Protein AF-A0A923R0K7-F1 (afdb_monomer)

Radius of gyration: 17.41 Å; Cα contacts (8 Å, |Δi|>4): 287; chains: 1; bounding box: 61×36×38 Å

pLDDT: mean 76.81, std 16.46, range [28.91, 96.0]

Mean predicted aligned error: 9.02 Å

Foldseek 3Di:
DDLVPLVVVLVVVLVVVLVVLVVQLVVCVVVVHHSQAAEQEAAECGLLNLLLVQFDPPPSPSHQEYERELYAQAQDDPCVCVVSSNRRVRRSLVGRGDRQHEYEYEYECQAPPRHCVSVVSSCVSCVVPPNHHYHYHYHPDAYRHRCPVPVVDPRVVVVVVVVVVSSPPPPPVDVDDDDDDD

Sequence (182 aa):
MSKISCRNATEIHLARLSVVIQTVRVRLQALGINPSQVTLIGHSYGGHLVNLLATEDMNSAQVDSMVSISGVWKPWSNGYSEYLNVDPDLAPVDRQPKISKHLTVIHSVDDETVPIEQMRDFIEWVKPLPRTSYSVLELKHGGHAPGFEDPSDSVLSQIVSAILKQSRPTALRGRHGWYEIF

Solvent-accessible surface area (backbone atoms only — not comparable to full-atom values): 10363 Å² total; per-residue (Å²): 135,71,76,72,64,35,55,54,51,56,55,49,49,53,54,50,50,52,52,49,53,52,52,50,29,56,50,30,47,77,70,74,39,72,42,70,74,32,72,49,75,16,54,33,72,45,3,24,55,43,44,38,57,44,23,36,86,47,93,73,59,77,49,48,34,39,35,24,35,37,41,50,38,57,67,53,92,83,59,59,32,72,74,64,50,55,38,69,94,66,20,34,72,82,44,79,74,38,36,81,48,43,35,38,40,36,38,17,67,54,13,83,80,53,57,45,62,47,54,51,54,43,48,65,64,48,66,81,47,83,82,53,43,72,48,79,46,81,32,81,64,45,32,59,56,59,33,71,87,43,74,86,36,70,57,34,55,50,52,51,51,56,53,53,65,66,70,50,68,80,67,83,83,57,100,70,78,90,81,90,80,135

Secondary structure (DSSP, 8-state):
--THHHHHHHHHHHHHHHHHHHHHHHHHHHTT--TT--EEEEETHHHHHHHHHHHS--TT---SEEEEES---S--TTTHHHHHT--GGG-GGGS-----SEEEEEEETT-SSS-HHHHHHHHHHHTTSTT--EEEEEESS-TTSTTTS-TTSHHHHHHHHHHHHHHS------SS------

Nearest PDB structures (foldseek):
  6a6o-assembly1_A  TM=7.587E-01  e=3.874E-08  Caldicellulosiruptor acetigenus 6A
  7y4g-assembly1_A  TM=7.514E-01  e=8.249E-07  Bacteroides thetaiotaomicron
  7dwc-assembly4_D  TM=7.657E-01  e=1.277E-06  Bacteroides thetaiotaomicron VPI-5482
  3bxp-assembly1_B  TM=7.243E-01  e=4.180E-06  Lactiplantibacillus plantarum WCFS1
  8b4u-assembly1_A  TM=7.008E-01  e=6.079E-06  Candidatus Bathyarchaeota archaeon

Structure (mmCIF, N/CA/C/O backbone):
data_AF-A0A923R0K7-F1
#
_entry.id   AF-A0A923R0K7-F1
#
loop_
_atom_site.group_PDB
_atom_site.id
_atom_site.type_symbol
_atom_site.label_atom_id
_atom_site.label_alt_id
_atom_site.label_comp_id
_atom_site.label_asym_id
_atom_site.label_entity_id
_atom_site.label_seq_id
_atom_site.pdbx_PDB_ins_code
_atom_site.Cartn_x
_atom_site.Cartn_y
_atom_site.Cartn_z
_atom_site.occupancy
_atom_site.B_iso_or_equiv
_atom_site.auth_seq_id
_atom_site.auth_comp_id
_atom_site.auth_asym_id
_atom_site.auth_atom_id
_atom_site.pdbx_PDB_model_num
ATOM 1 N N . MET A 1 1 ? 31.162 4.621 -2.007 1.00 44.38 1 MET A N 1
ATOM 2 C CA . MET A 1 1 ? 30.001 5.249 -1.338 1.00 44.38 1 MET A CA 1
ATOM 3 C C . MET A 1 1 ? 29.536 4.311 -0.233 1.00 44.38 1 MET A C 1
ATOM 5 O O . MET A 1 1 ? 29.399 3.124 -0.502 1.00 44.38 1 MET A O 1
ATOM 9 N N . SER A 1 2 ? 29.450 4.768 1.021 1.00 43.94 2 SER A N 1
ATOM 10 C CA . SER A 1 2 ? 29.216 3.882 2.171 1.00 43.94 2 SER A CA 1
ATOM 11 C C . SER A 1 2 ? 27.732 3.511 2.294 1.00 43.94 2 SER A C 1
ATOM 13 O O . SER A 1 2 ? 26.866 4.379 2.378 1.00 43.94 2 SER A O 1
ATOM 15 N N . LYS A 1 3 ? 27.440 2.204 2.362 1.00 45.88 3 LYS A N 1
ATOM 16 C CA . LYS A 1 3 ? 26.091 1.633 2.571 1.00 45.88 3 LYS A CA 1
ATOM 17 C C . LYS A 1 3 ? 25.361 2.176 3.815 1.00 45.88 3 LYS A C 1
ATOM 19 O O . LYS A 1 3 ? 24.147 2.088 3.907 1.00 45.88 3 LYS A O 1
ATOM 24 N N . ILE A 1 4 ? 26.091 2.803 4.739 1.00 48.94 4 ILE A N 1
ATOM 25 C CA . ILE A 1 4 ? 25.574 3.408 5.976 1.00 48.94 4 ILE A CA 1
ATOM 26 C C . ILE A 1 4 ? 24.615 4.590 5.694 1.00 48.94 4 ILE A C 1
ATOM 28 O O . ILE A 1 4 ? 23.779 4.910 6.531 1.00 48.94 4 ILE A O 1
ATOM 32 N N . SER A 1 5 ? 24.687 5.232 4.520 1.00 55.66 5 SER A N 1
ATOM 33 C CA . SER A 1 5 ? 23.873 6.421 4.218 1.00 55.66 5 SER A CA 1
ATOM 34 C C . SER A 1 5 ? 22.402 6.132 3.879 1.00 55.66 5 SER A C 1
ATOM 36 O O . SER A 1 5 ? 21.562 6.991 4.138 1.00 55.66 5 SER A O 1
ATOM 38 N N . CYS A 1 6 ? 22.076 4.976 3.284 1.00 52.97 6 CYS A N 1
ATOM 39 C CA . CYS A 1 6 ? 20.723 4.706 2.762 1.00 52.97 6 CYS A CA 1
ATOM 40 C C . CYS A 1 6 ? 19.795 4.109 3.826 1.00 52.97 6 CYS A C 1
ATOM 42 O O . CYS A 1 6 ? 18.659 4.562 3.965 1.00 52.97 6 CYS A O 1
ATOM 44 N N . ARG A 1 7 ? 20.309 3.189 4.653 1.00 58.66 7 ARG A N 1
ATOM 45 C CA . ARG A 1 7 ? 19.561 2.583 5.762 1.00 58.66 7 ARG A CA 1
ATOM 46 C C . ARG A 1 7 ? 18.946 3.619 6.698 1.00 58.66 7 ARG A C 1
ATOM 48 O O . ARG A 1 7 ? 17.765 3.555 7.029 1.00 58.66 7 ARG A O 1
ATOM 55 N N . ASN A 1 8 ? 19.740 4.633 7.035 1.00 66.81 8 ASN A N 1
ATOM 56 C CA . ASN A 1 8 ? 19.313 5.717 7.909 1.00 66.81 8 ASN A CA 1
ATOM 57 C C . ASN A 1 8 ? 18.143 6.513 7.311 1.00 66.81 8 ASN A C 1
ATOM 59 O O . ASN A 1 8 ? 17.270 6.948 8.052 1.00 66.81 8 ASN A O 1
ATOM 63 N N . ALA A 1 9 ? 18.090 6.711 5.990 1.00 69.81 9 ALA A N 1
ATOM 64 C CA . ALA A 1 9 ? 17.075 7.557 5.364 1.00 69.81 9 ALA A CA 1
ATOM 65 C C . ALA A 1 9 ? 15.671 6.939 5.444 1.00 69.81 9 ALA A C 1
ATOM 67 O O . ALA A 1 9 ? 14.725 7.605 5.865 1.00 69.81 9 ALA A O 1
ATOM 68 N N . THR A 1 10 ? 15.533 5.658 5.104 1.00 71.31 10 THR A N 1
ATOM 69 C CA . THR A 1 10 ? 14.241 4.961 5.161 1.00 71.31 10 THR A CA 1
ATOM 70 C C . THR A 1 10 ? 13.770 4.750 6.600 1.00 71.31 10 THR A C 1
ATOM 72 O O . THR A 1 10 ? 12.599 4.986 6.892 1.00 71.31 10 THR A O 1
ATOM 75 N N . GLU A 1 11 ? 14.664 4.396 7.530 1.00 76.75 11 GLU A N 1
ATOM 76 C CA . GLU A 1 11 ? 14.323 4.316 8.960 1.00 76.75 11 GLU A CA 1
ATOM 77 C C . GLU A 1 11 ? 13.863 5.687 9.501 1.00 76.75 11 GLU A C 1
ATOM 79 O O . GLU A 1 11 ? 12.863 5.777 10.218 1.00 76.75 11 GLU A O 1
ATOM 84 N N . ILE A 1 12 ? 14.510 6.784 9.082 1.00 80.88 12 ILE A N 1
ATOM 85 C CA . ILE A 1 12 ? 14.061 8.153 9.384 1.00 80.88 12 ILE A CA 1
ATOM 86 C C . ILE A 1 12 ? 12.678 8.434 8.779 1.00 80.88 12 ILE A C 1
ATOM 88 O O . ILE A 1 12 ? 11.846 9.062 9.439 1.00 80.88 12 ILE A O 1
ATOM 92 N N . HIS A 1 13 ? 12.401 7.998 7.547 1.00 81.56 13 HIS A N 1
ATOM 93 C CA . HIS A 1 13 ? 11.089 8.175 6.918 1.00 81.56 13 HIS A CA 1
ATOM 94 C C . HIS A 1 13 ? 9.986 7.427 7.671 1.00 81.56 13 HIS A C 1
ATOM 96 O O . HIS A 1 13 ? 8.938 8.017 7.929 1.00 81.56 13 HIS A O 1
ATOM 102 N N . LEU A 1 14 ? 10.232 6.189 8.105 1.00 80.44 14 LEU A N 1
ATOM 103 C CA . LEU A 1 14 ? 9.286 5.415 8.917 1.00 80.44 14 LEU A CA 1
ATOM 104 C C . LEU A 1 14 ? 9.051 6.050 10.296 1.00 80.44 14 LEU A C 1
ATOM 106 O O . LEU A 1 14 ? 7.906 6.170 10.747 1.00 80.44 14 LEU A O 1
ATOM 110 N N . ALA A 1 15 ? 10.112 6.540 10.944 1.00 83.25 15 ALA A N 1
ATOM 111 C CA . ALA A 1 15 ? 9.998 7.262 12.209 1.00 83.25 15 ALA A CA 1
ATOM 112 C C . ALA A 1 15 ? 9.169 8.550 12.052 1.00 83.25 15 ALA A C 1
ATOM 114 O O . ALA A 1 15 ? 8.264 8.819 12.844 1.00 83.25 15 ALA A O 1
ATOM 115 N N . ARG A 1 16 ? 9.422 9.332 10.994 1.00 86.25 16 ARG A N 1
ATOM 116 C CA . ARG A 1 16 ? 8.646 10.542 10.675 1.00 86.25 16 ARG A CA 1
ATOM 117 C C . ARG A 1 16 ? 7.189 10.218 10.366 1.00 86.25 16 ARG A C 1
ATOM 119 O O . ARG A 1 16 ? 6.302 10.902 10.870 1.00 86.25 16 ARG A O 1
ATOM 126 N N . LEU A 1 17 ? 6.939 9.169 9.587 1.00 86.38 17 LEU A N 1
ATOM 127 C CA . LEU A 1 17 ? 5.593 8.714 9.258 1.00 86.38 17 LEU A CA 1
ATOM 128 C C . LEU A 1 17 ? 4.807 8.341 10.521 1.00 86.38 17 LEU A C 1
ATOM 130 O O . LEU A 1 17 ? 3.662 8.758 10.679 1.00 86.38 17 LEU A O 1
ATOM 134 N N . SER A 1 18 ? 5.450 7.652 11.465 1.00 84.00 18 SER A N 1
ATOM 135 C CA . SER A 1 18 ? 4.853 7.317 12.763 1.00 84.00 18 SER A CA 1
ATOM 136 C C . SER A 1 18 ? 4.444 8.567 13.554 1.00 84.00 18 SER A C 1
ATOM 138 O O . SER A 1 18 ? 3.338 8.631 14.094 1.00 84.00 18 SER A O 1
ATOM 140 N N . VAL A 1 19 ? 5.295 9.601 13.576 1.00 87.25 19 VAL A N 1
ATOM 141 C CA . VAL A 1 19 ? 4.985 10.890 14.226 1.00 87.25 19 VAL A CA 1
ATOM 142 C C . VAL A 1 19 ? 3.811 11.600 13.545 1.00 87.25 19 VAL A C 1
ATOM 144 O O . VAL A 1 19 ? 2.939 12.147 14.228 1.00 87.25 19 VAL A O 1
ATOM 147 N N . VAL A 1 20 ? 3.751 11.581 12.211 1.00 89.62 20 VAL A N 1
ATOM 148 C CA . VAL A 1 20 ? 2.637 12.164 11.446 1.00 89.62 20 VAL A CA 1
ATOM 149 C C . VAL A 1 20 ? 1.327 11.443 11.758 1.00 89.62 20 VAL A C 1
ATOM 151 O O . VAL A 1 20 ? 0.346 12.109 12.090 1.00 89.62 20 VAL A O 1
ATOM 154 N N . ILE A 1 21 ? 1.312 10.106 11.736 1.00 88.25 21 ILE A N 1
ATOM 155 C CA . ILE A 1 21 ? 0.125 9.300 12.069 1.00 88.25 21 ILE A CA 1
ATOM 156 C C . ILE A 1 21 ? -0.377 9.652 13.474 1.00 88.25 21 ILE A C 1
ATOM 158 O O . ILE A 1 21 ? -1.561 9.942 13.655 1.00 88.25 21 ILE A O 1
ATOM 162 N N . GLN A 1 22 ? 0.520 9.711 14.461 1.00 88.19 22 GLN A N 1
ATOM 163 C CA . GLN A 1 22 ? 0.151 10.065 15.831 1.00 88.19 22 GLN A CA 1
ATOM 164 C C . GLN A 1 22 ? -0.425 11.483 15.925 1.00 88.19 22 GLN A C 1
ATOM 166 O O . GLN A 1 22 ? -1.424 11.713 16.609 1.00 88.19 22 GLN A O 1
ATOM 171 N N . THR A 1 23 ? 0.176 12.433 15.209 1.00 91.56 23 THR A N 1
ATOM 172 C CA . THR A 1 23 ? -0.285 13.826 15.178 1.00 91.56 23 THR A CA 1
ATOM 173 C C . THR A 1 23 ? -1.690 13.921 14.590 1.00 91.56 23 THR A C 1
ATOM 175 O O . THR A 1 23 ? -2.554 14.570 15.180 1.00 91.56 23 THR A O 1
ATOM 178 N N . VAL A 1 24 ? -1.952 13.235 13.472 1.00 90.75 24 VAL A N 1
ATOM 179 C CA . VAL A 1 24 ? -3.281 13.187 12.844 1.00 90.75 24 VAL A CA 1
ATOM 180 C C . VAL A 1 24 ? -4.308 12.630 13.821 1.00 90.75 24 VAL A C 1
ATOM 182 O O . VAL A 1 24 ? -5.338 13.260 14.036 1.00 90.75 24 VAL A O 1
ATOM 185 N N . ARG A 1 25 ? -4.016 11.512 14.490 1.00 89.88 25 ARG A N 1
ATOM 186 C CA . ARG A 1 25 ? -4.936 10.900 15.461 1.00 89.88 25 ARG A CA 1
ATOM 187 C C . ARG A 1 25 ? -5.291 11.837 16.611 1.00 89.88 25 ARG A C 1
ATOM 189 O O . ARG A 1 25 ? -6.466 11.974 16.939 1.00 89.88 25 ARG A O 1
ATOM 196 N N . VAL A 1 26 ? -4.302 12.522 17.187 1.00 91.81 26 VAL A N 1
ATOM 197 C CA . VAL A 1 26 ? -4.540 13.516 18.249 1.00 91.81 26 VAL A CA 1
ATOM 198 C C . VAL A 1 26 ? -5.449 14.642 17.749 1.00 91.81 26 VAL A C 1
ATOM 200 O O . VAL A 1 26 ? -6.348 15.078 18.467 1.00 91.81 26 VAL A O 1
ATOM 203 N N . ARG A 1 27 ? -5.262 15.099 16.503 1.00 94.88 27 ARG A N 1
ATOM 204 C CA . ARG A 1 27 ? -6.120 16.129 15.900 1.00 94.88 27 ARG A CA 1
ATOM 205 C C . ARG A 1 27 ? -7.533 15.625 15.627 1.00 94.88 27 ARG A C 1
ATOM 207 O O . ARG A 1 27 ? -8.474 16.336 15.958 1.00 94.88 27 ARG A O 1
ATOM 214 N N . LEU A 1 28 ? -7.694 14.412 15.100 1.00 92.12 28 LEU A N 1
ATOM 215 C CA . LEU A 1 28 ? -9.008 13.791 14.908 1.00 92.12 28 LEU A CA 1
ATOM 216 C C . LEU A 1 28 ? -9.759 13.691 16.238 1.00 92.12 28 LEU A C 1
ATOM 218 O O . LEU A 1 28 ? -10.904 14.126 16.324 1.00 92.12 28 LEU A O 1
ATOM 222 N N . GLN A 1 29 ? -9.082 13.235 17.296 1.00 92.88 29 GLN A N 1
ATOM 223 C CA . GLN A 1 29 ? -9.659 13.166 18.636 1.00 92.88 29 GLN A CA 1
ATOM 224 C C . GLN A 1 29 ? -10.101 14.545 19.147 1.00 92.88 29 GLN A C 1
ATOM 226 O O . GLN A 1 29 ? -11.205 14.672 19.672 1.00 92.88 29 GLN A O 1
ATOM 231 N N . ALA A 1 30 ? -9.279 15.584 18.967 1.00 95.44 30 ALA A N 1
ATOM 232 C CA . ALA A 1 30 ? -9.626 16.953 19.357 1.00 95.44 30 ALA A CA 1
ATOM 233 C C . ALA A 1 30 ? -10.831 17.519 18.579 1.00 95.44 30 ALA A C 1
ATOM 235 O O . ALA A 1 30 ? -11.529 18.393 19.086 1.00 95.44 30 ALA A O 1
ATOM 236 N N . LEU A 1 31 ? -11.085 17.011 17.370 1.00 96.00 31 LEU A N 1
ATOM 237 C CA . LEU A 1 31 ? -12.236 17.362 16.535 1.00 96.00 31 LEU A CA 1
ATOM 238 C C . LEU A 1 31 ? -13.470 16.480 16.799 1.00 96.00 31 LEU A C 1
ATOM 240 O O . LEU A 1 31 ? -14.487 16.652 16.133 1.00 96.00 31 LEU A O 1
ATOM 244 N N . GLY A 1 32 ? -13.401 15.520 17.730 1.00 93.00 32 GLY A N 1
ATOM 245 C CA . GLY A 1 32 ? -14.480 14.555 17.969 1.00 93.00 32 GLY A CA 1
ATOM 246 C C . GLY A 1 32 ? -14.648 13.510 16.857 1.00 93.00 32 GLY A C 1
ATOM 247 O O . GLY A 1 32 ? -15.654 12.806 16.824 1.00 93.00 32 GLY A O 1
ATOM 248 N N . ILE A 1 33 ? -13.673 13.389 15.953 1.00 90.31 33 ILE A N 1
ATOM 249 C CA . ILE A 1 33 ? -13.634 12.368 14.901 1.00 90.31 33 ILE A CA 1
ATOM 250 C C . ILE A 1 33 ? -12.939 11.125 15.462 1.00 90.31 33 ILE A C 1
ATOM 252 O O . ILE A 1 33 ? -11.942 11.236 16.174 1.00 90.31 33 ILE A O 1
ATOM 256 N N . ASN A 1 34 ? -13.443 9.929 15.138 1.00 86.06 34 ASN A N 1
ATOM 257 C CA . ASN A 1 34 ? -12.861 8.674 15.608 1.00 86.06 34 ASN A CA 1
ATOM 258 C C . ASN A 1 34 ? -11.399 8.539 15.134 1.00 86.06 34 ASN A C 1
ATOM 260 O O . ASN A 1 34 ? -11.162 8.291 13.949 1.00 86.06 34 ASN A O 1
ATOM 264 N N . PRO A 1 35 ? -10.401 8.627 16.035 1.00 87.25 35 PRO A N 1
ATOM 265 C CA . PRO A 1 35 ? -9.001 8.572 15.638 1.00 87.25 35 PRO A CA 1
ATOM 266 C C . PRO A 1 35 ? -8.588 7.168 15.192 1.00 87.25 35 PRO A C 1
ATOM 268 O O . PRO A 1 35 ? -7.499 7.000 14.665 1.00 87.25 35 PRO A O 1
ATOM 271 N N . SER A 1 36 ? -9.425 6.151 15.412 1.00 85.06 36 SER A N 1
ATOM 272 C CA . SER A 1 36 ? -9.139 4.767 15.033 1.00 85.06 36 SER A CA 1
ATOM 273 C C . SER A 1 36 ? -9.418 4.463 13.565 1.00 85.06 36 SER A C 1
ATOM 275 O O . SER A 1 36 ? -9.069 3.376 13.138 1.00 85.06 36 SER A O 1
ATOM 277 N N . GLN A 1 37 ? -10.000 5.392 12.801 1.00 84.50 37 GLN A N 1
ATOM 278 C CA . GLN A 1 37 ? -10.319 5.220 11.380 1.00 84.50 37 GLN A CA 1
ATOM 279 C C . GLN A 1 37 ? -9.352 6.032 10.514 1.00 84.50 37 GLN A C 1
ATOM 281 O O . GLN A 1 37 ? -9.722 7.035 9.909 1.00 84.50 37 GLN A O 1
ATOM 286 N N . VAL A 1 38 ? -8.084 5.620 10.502 1.00 87.31 38 VAL A N 1
ATOM 287 C CA . VAL A 1 38 ? -7.036 6.263 9.698 1.00 87.31 38 VAL A CA 1
ATOM 288 C C . VAL A 1 38 ? -6.570 5.294 8.624 1.00 87.31 38 VAL A C 1
ATOM 290 O O . VAL A 1 38 ? -6.010 4.248 8.944 1.00 87.31 38 VAL A O 1
ATOM 293 N N . THR A 1 39 ? -6.763 5.662 7.361 1.00 88.12 39 THR A N 1
ATOM 294 C CA . THR A 1 39 ? -6.181 4.953 6.218 1.00 88.12 39 THR A CA 1
ATOM 295 C C . THR A 1 39 ? -4.896 5.645 5.795 1.00 88.12 39 THR A C 1
ATOM 297 O O . THR A 1 39 ? -4.885 6.854 5.562 1.00 88.12 39 THR A O 1
ATOM 300 N N . LEU A 1 40 ? -3.815 4.880 5.675 1.00 90.19 40 LEU A N 1
ATOM 301 C CA . LEU A 1 40 ? -2.572 5.366 5.092 1.00 90.19 40 LEU A CA 1
ATOM 302 C C . LEU A 1 40 ? -2.546 5.035 3.598 1.00 90.19 40 LEU A C 1
ATOM 304 O O . LEU A 1 40 ? -2.686 3.874 3.225 1.00 90.19 40 LEU A O 1
ATOM 308 N N . ILE A 1 41 ? -2.338 6.046 2.757 1.00 91.94 41 ILE A N 1
ATOM 309 C CA . ILE A 1 41 ? -2.270 5.895 1.301 1.00 91.94 41 ILE A CA 1
ATOM 310 C C . ILE A 1 41 ? -0.896 6.360 0.829 1.00 91.94 41 ILE A C 1
ATOM 312 O O . ILE A 1 41 ? -0.456 7.452 1.187 1.00 91.94 41 ILE A O 1
ATOM 316 N N . GLY A 1 42 ? -0.229 5.536 0.027 1.00 92.00 42 GLY A N 1
ATOM 317 C CA . GLY A 1 42 ? 1.072 5.843 -0.550 1.00 92.00 42 GLY A CA 1
ATOM 318 C C . GLY A 1 42 ? 1.114 5.509 -2.034 1.00 92.00 42 GLY A C 1
ATOM 319 O O . GLY A 1 42 ? 0.656 4.446 -2.443 1.00 92.00 42 GLY A O 1
ATOM 320 N N . HIS A 1 43 ? 1.694 6.408 -2.828 1.00 92.88 43 HIS A N 1
ATOM 321 C CA . HIS A 1 43 ? 1.942 6.215 -4.259 1.00 92.88 43 HIS A CA 1
ATOM 322 C C . HIS A 1 43 ? 3.443 6.099 -4.539 1.00 92.88 43 HIS A C 1
ATOM 324 O O . HIS A 1 43 ? 4.223 6.807 -3.900 1.00 92.88 43 HIS A O 1
ATOM 330 N N . SER A 1 44 ? 3.862 5.226 -5.461 1.00 91.62 44 SER A N 1
ATOM 331 C CA . SER A 1 44 ? 5.268 5.083 -5.871 1.00 91.62 44 SER A CA 1
ATOM 332 C C . SER A 1 44 ? 6.195 4.816 -4.669 1.00 91.62 44 SER A C 1
ATOM 334 O O . SER A 1 44 ? 5.994 3.853 -3.920 1.00 91.62 44 SER A O 1
ATOM 336 N N . TYR A 1 45 ? 7.172 5.687 -4.403 1.00 87.88 45 TYR A N 1
ATOM 337 C CA . TYR A 1 45 ? 7.996 5.630 -3.191 1.00 87.88 45 TYR A CA 1
ATOM 338 C C . TYR A 1 45 ? 7.184 5.815 -1.894 1.00 87.88 45 TYR A C 1
ATOM 340 O O . TYR A 1 45 ? 7.485 5.206 -0.874 1.00 87.88 45 TYR A O 1
ATOM 348 N N . GLY A 1 46 ? 6.099 6.588 -1.903 1.00 89.94 46 GLY A N 1
ATOM 349 C CA . GLY A 1 46 ? 5.151 6.598 -0.785 1.00 89.94 46 GLY A CA 1
ATOM 350 C C . GLY A 1 46 ? 4.507 5.223 -0.572 1.00 89.94 46 GLY A C 1
ATOM 351 O O . GLY A 1 46 ? 4.346 4.789 0.566 1.00 89.94 46 GLY A O 1
ATOM 352 N N . GLY A 1 47 ? 4.205 4.505 -1.659 1.00 91.62 47 GLY A N 1
ATOM 353 C CA . GLY A 1 47 ? 3.727 3.120 -1.620 1.00 91.62 47 GLY A CA 1
ATOM 354 C C . GLY A 1 47 ? 4.768 2.169 -1.025 1.00 91.62 47 GLY A C 1
ATOM 355 O O . GLY A 1 47 ? 4.418 1.301 -0.235 1.00 91.62 47 GLY A O 1
ATOM 356 N N . HIS A 1 48 ? 6.059 2.398 -1.286 1.00 89.56 48 HIS A N 1
ATOM 357 C CA . HIS A 1 48 ? 7.148 1.672 -0.623 1.00 89.56 48 HIS A CA 1
ATOM 358 C C . HIS A 1 48 ? 7.097 1.793 0.904 1.00 89.56 48 HIS A C 1
ATOM 360 O O . HIS A 1 48 ? 7.207 0.791 1.607 1.00 89.56 48 HIS A O 1
ATOM 366 N N . LEU A 1 49 ? 6.892 3.007 1.426 1.00 88.06 49 LEU A N 1
ATOM 367 C CA . LEU A 1 49 ? 6.785 3.235 2.870 1.00 88.06 49 LEU A CA 1
ATOM 368 C C . LEU A 1 49 ? 5.552 2.543 3.463 1.00 88.06 49 LEU A C 1
ATOM 370 O O . LEU A 1 49 ? 5.634 1.992 4.558 1.00 88.06 49 LEU A O 1
ATOM 374 N N . VAL A 1 50 ? 4.432 2.524 2.730 1.00 90.19 50 VAL A N 1
ATOM 375 C CA . VAL A 1 50 ? 3.237 1.752 3.112 1.00 90.19 50 VAL A CA 1
ATOM 376 C C . VAL A 1 50 ? 3.543 0.258 3.160 1.00 90.19 50 VAL A C 1
ATOM 378 O O . VAL A 1 50 ? 3.206 -0.403 4.137 1.00 90.19 50 VAL A O 1
ATOM 381 N N . ASN A 1 51 ? 4.212 -0.267 2.136 1.00 88.75 51 ASN A N 1
ATOM 382 C CA . ASN A 1 51 ? 4.576 -1.678 2.029 1.00 88.75 51 ASN A CA 1
ATOM 383 C C . ASN A 1 51 ? 5.527 -2.106 3.155 1.00 88.75 51 ASN A C 1
ATOM 385 O O . ASN A 1 51 ? 5.363 -3.173 3.748 1.00 88.75 51 ASN A O 1
ATOM 389 N N . LEU A 1 52 ? 6.500 -1.254 3.484 1.00 85.75 52 LEU A N 1
ATOM 390 C CA . LEU A 1 52 ? 7.391 -1.441 4.624 1.00 85.75 52 LEU A CA 1
ATOM 391 C C . LEU A 1 52 ? 6.610 -1.476 5.934 1.00 85.75 52 LEU A C 1
ATOM 393 O O . LEU A 1 52 ? 6.729 -2.433 6.692 1.00 85.75 52 LEU A O 1
ATOM 397 N N . LEU A 1 53 ? 5.756 -0.481 6.172 1.00 84.94 53 LEU A N 1
ATOM 398 C CA . LEU A 1 53 ? 4.960 -0.417 7.394 1.00 84.94 53 LEU A CA 1
ATOM 399 C C . LEU A 1 53 ? 4.027 -1.628 7.534 1.00 84.94 53 LEU A C 1
ATOM 401 O O . LEU A 1 53 ? 3.861 -2.156 8.629 1.00 84.94 53 LEU A O 1
ATOM 405 N N . ALA A 1 54 ? 3.447 -2.091 6.425 1.00 83.56 54 ALA A N 1
ATOM 406 C CA . ALA A 1 54 ? 2.573 -3.257 6.405 1.00 83.56 54 ALA A CA 1
ATOM 407 C C . ALA A 1 54 ? 3.310 -4.559 6.741 1.00 83.56 54 ALA A C 1
ATOM 409 O O . ALA A 1 54 ? 2.706 -5.475 7.295 1.00 83.56 54 ALA A O 1
ATOM 410 N N . THR A 1 55 ? 4.595 -4.656 6.398 1.00 80.94 55 THR A N 1
ATOM 411 C CA . THR A 1 55 ? 5.411 -5.858 6.617 1.00 80.94 55 THR A CA 1
ATOM 412 C C . THR A 1 55 ? 6.155 -5.851 7.952 1.00 80.94 55 THR A C 1
ATOM 414 O O . THR A 1 55 ? 6.608 -6.909 8.386 1.00 80.94 55 THR A O 1
ATOM 417 N N . GLU A 1 56 ? 6.239 -4.713 8.644 1.00 75.81 56 GLU A N 1
ATOM 418 C CA . GLU A 1 56 ? 6.823 -4.614 9.984 1.00 75.81 56 GLU A CA 1
ATOM 419 C C . GLU A 1 56 ? 5.911 -5.169 11.097 1.00 75.81 56 GLU A C 1
ATOM 421 O O . GLU A 1 56 ? 4.685 -5.128 11.015 1.00 75.81 56 GLU A O 1
ATOM 426 N N . ASP A 1 57 ? 6.520 -5.639 12.199 1.00 62.72 57 ASP A N 1
ATOM 427 C CA . ASP A 1 57 ? 5.830 -6.017 13.450 1.00 62.72 57 ASP A CA 1
ATOM 428 C C . ASP A 1 57 ? 5.325 -4.789 14.221 1.00 62.72 57 ASP A C 1
ATOM 430 O O . ASP A 1 57 ? 5.614 -4.582 15.402 1.00 62.72 57 ASP A O 1
ATOM 434 N N . MET A 1 58 ? 4.623 -3.897 13.536 1.00 54.62 58 MET A N 1
ATOM 435 C CA . MET A 1 58 ? 4.133 -2.674 14.134 1.00 54.62 58 MET A CA 1
ATOM 436 C C . MET A 1 58 ? 2.681 -2.856 14.562 1.00 54.62 58 MET A C 1
ATOM 438 O O . MET A 1 58 ? 1.757 -2.309 13.970 1.00 54.62 58 MET A O 1
ATOM 442 N N . ASN A 1 59 ? 2.500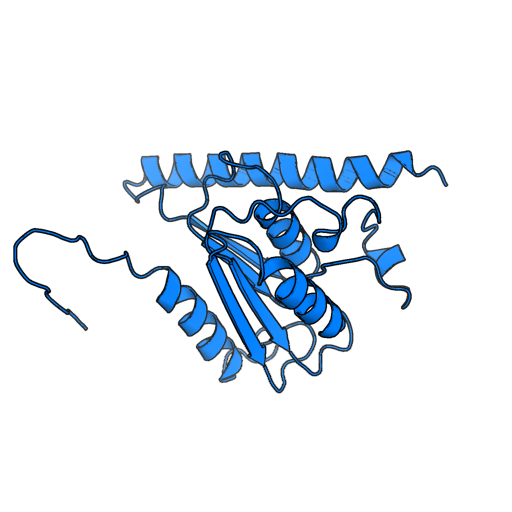 -3.478 15.734 1.00 50.66 59 ASN A N 1
ATOM 443 C CA . ASN A 1 59 ? 1.346 -3.188 16.605 1.00 50.66 59 ASN A CA 1
ATOM 444 C C . ASN A 1 59 ? 1.173 -1.665 16.865 1.00 50.66 59 ASN A C 1
ATOM 446 O O . ASN A 1 59 ? 0.147 -1.224 17.378 1.00 50.66 59 ASN A O 1
ATOM 450 N N . SER A 1 60 ? 2.184 -0.861 16.523 1.00 52.19 60 SER A N 1
ATOM 451 C CA . SER A 1 60 ? 2.299 0.591 16.648 1.00 52.19 60 SER A CA 1
ATOM 452 C C . SER A 1 60 ? 1.916 1.389 15.398 1.00 52.19 60 SER A C 1
ATOM 454 O O . SER A 1 60 ? 1.780 2.608 15.509 1.00 52.19 60 SER A O 1
ATOM 456 N N . ALA A 1 61 ? 1.711 0.766 14.233 1.00 59.75 61 ALA A N 1
ATOM 457 C CA . ALA A 1 61 ? 1.125 1.454 13.091 1.00 59.75 61 ALA A CA 1
ATOM 458 C C . ALA A 1 61 ? -0.355 1.639 13.432 1.00 59.75 61 ALA A C 1
ATOM 460 O O . ALA A 1 61 ? -1.189 0.775 13.174 1.00 59.75 61 ALA A O 1
ATOM 461 N N . GLN A 1 62 ? -0.676 2.725 14.135 1.00 76.19 62 GLN A N 1
ATOM 462 C CA . GLN A 1 62 ? -2.024 3.053 14.602 1.00 76.19 62 GLN A CA 1
ATOM 463 C C . GLN A 1 62 ? -2.928 3.486 13.431 1.00 76.19 62 GLN A C 1
ATOM 465 O O . GLN A 1 62 ? -3.639 4.487 13.504 1.00 76.19 62 GLN A O 1
ATOM 470 N N . VAL A 1 63 ? -2.871 2.746 12.331 1.00 83.56 63 VAL A N 1
ATOM 471 C CA . VAL A 1 63 ? -3.685 2.885 11.134 1.00 83.56 63 VAL A CA 1
ATOM 472 C C . VAL A 1 63 ? -4.639 1.696 11.067 1.00 83.56 63 VAL A C 1
ATOM 474 O O . VAL A 1 63 ? -4.357 0.602 11.562 1.00 83.56 63 VAL A O 1
ATOM 477 N N . ASP A 1 64 ? -5.807 1.946 10.503 1.00 85.00 64 ASP A N 1
ATOM 478 C CA . ASP A 1 64 ? -6.876 0.966 10.339 1.00 85.00 64 ASP A CA 1
ATOM 479 C C . ASP A 1 64 ? -6.656 0.120 9.083 1.00 85.00 64 ASP A C 1
ATOM 481 O O . ASP A 1 64 ? -6.767 -1.106 9.098 1.00 85.00 64 ASP A O 1
ATOM 485 N N . SER A 1 65 ? -6.270 0.797 8.005 1.00 86.81 65 SER A N 1
ATOM 486 C CA . SER A 1 65 ? -6.061 0.223 6.683 1.00 86.81 65 SER A CA 1
ATOM 487 C C . SER A 1 65 ? -4.916 0.925 5.962 1.00 86.81 65 SER A C 1
ATOM 489 O O . SER A 1 65 ? -4.522 2.049 6.292 1.00 86.81 65 SER A O 1
ATOM 491 N N . MET A 1 66 ? -4.366 0.233 4.974 1.00 90.00 66 MET A N 1
ATOM 492 C CA . MET A 1 66 ? -3.254 0.700 4.160 1.00 90.00 66 MET A CA 1
ATOM 493 C C . MET A 1 66 ? -3.574 0.513 2.682 1.00 90.00 66 MET A C 1
ATOM 495 O O . MET A 1 66 ? -4.202 -0.471 2.293 1.00 90.00 66 MET A O 1
ATOM 499 N N . VAL A 1 67 ? -3.134 1.455 1.856 1.00 92.38 67 VAL A N 1
ATOM 500 C CA . VAL A 1 67 ? -3.337 1.449 0.407 1.00 92.38 67 VAL A CA 1
ATOM 501 C C . VAL A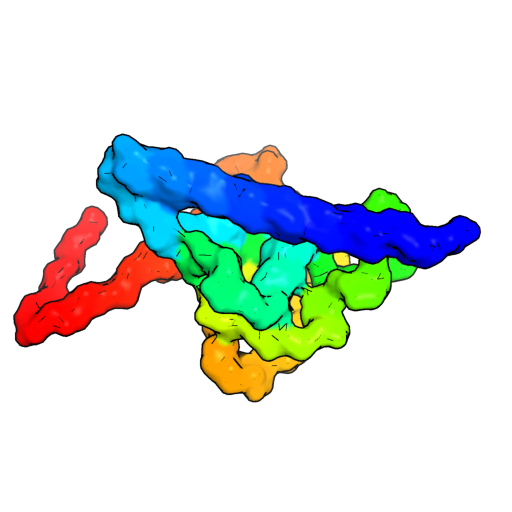 1 67 ? -2.014 1.795 -0.257 1.00 92.38 67 VAL A C 1
ATOM 503 O O . VAL A 1 67 ? -1.474 2.885 -0.063 1.00 92.38 67 VAL A O 1
ATOM 506 N N . SER A 1 68 ? -1.499 0.859 -1.039 1.00 93.88 68 SER A N 1
ATOM 507 C CA . SER A 1 68 ? -0.298 1.027 -1.846 1.00 93.88 68 SER A CA 1
ATOM 508 C C . SER A 1 68 ? -0.694 1.129 -3.313 1.00 93.88 68 SER A C 1
ATOM 510 O O . SER A 1 68 ? -1.337 0.221 -3.840 1.00 93.88 68 SER A O 1
ATOM 512 N N . ILE A 1 69 ? -0.351 2.245 -3.955 1.00 93.56 69 ILE A N 1
ATOM 513 C CA . ILE A 1 69 ? -0.658 2.532 -5.361 1.00 93.56 69 ILE A CA 1
ATOM 514 C C . ILE A 1 69 ? 0.657 2.583 -6.133 1.00 93.56 69 ILE A C 1
ATOM 516 O O . ILE A 1 69 ? 1.509 3.423 -5.841 1.00 93.56 69 ILE A O 1
ATOM 520 N N . SER A 1 70 ? 0.838 1.686 -7.099 1.00 93.44 70 SER A N 1
ATOM 521 C CA . SER A 1 70 ? 2.074 1.566 -7.884 1.00 93.44 70 SER A CA 1
ATOM 522 C C . SER A 1 70 ? 3.336 1.534 -7.005 1.00 93.44 70 SER A C 1
ATOM 524 O O . SER A 1 70 ? 4.348 2.175 -7.291 1.00 93.44 70 SER A O 1
ATOM 526 N N . GLY A 1 71 ? 3.233 0.865 -5.852 1.00 92.62 71 GLY A N 1
ATOM 527 C CA . GLY A 1 71 ? 4.246 0.891 -4.802 1.00 92.62 71 GLY A CA 1
ATOM 528 C C . GLY A 1 71 ? 5.470 0.042 -5.133 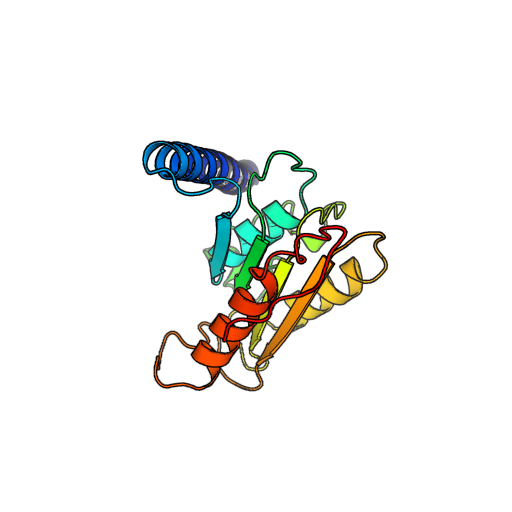1.00 92.62 71 GLY A C 1
ATOM 529 O O . GLY A 1 71 ? 5.371 -0.994 -5.786 1.00 92.62 71 GLY A O 1
ATOM 530 N N . VAL A 1 72 ? 6.632 0.454 -4.624 1.00 89.81 72 VAL A N 1
ATOM 531 C CA . VAL A 1 72 ? 7.892 -0.291 -4.776 1.00 89.81 72 VAL A CA 1
ATOM 532 C C . VAL A 1 72 ? 8.020 -1.385 -3.710 1.00 89.81 72 VAL A C 1
ATOM 534 O O . VAL A 1 72 ? 7.832 -1.123 -2.516 1.00 89.81 72 VAL A O 1
ATOM 537 N N . TRP A 1 73 ? 8.407 -2.599 -4.116 1.00 85.88 73 TRP A N 1
ATOM 538 C CA . TRP A 1 73 ? 8.537 -3.766 -3.223 1.00 85.88 73 TRP A CA 1
ATOM 539 C C . TRP A 1 73 ? 9.962 -4.289 -3.075 1.00 85.88 73 TRP A C 1
ATOM 541 O O . TRP A 1 73 ? 10.287 -4.900 -2.061 1.00 85.88 73 TRP A O 1
ATOM 551 N N . LYS A 1 74 ? 10.813 -4.054 -4.070 1.00 81.69 74 LYS A N 1
ATOM 552 C CA . LYS A 1 74 ? 12.236 -4.398 -4.050 1.00 81.69 74 LYS A CA 1
ATOM 553 C C . LYS A 1 74 ? 13.004 -3.423 -4.939 1.00 81.69 74 LYS A C 1
ATOM 555 O O . LYS A 1 74 ? 12.405 -2.888 -5.867 1.00 81.69 74 LYS A O 1
ATOM 560 N N . PRO A 1 75 ? 14.304 -3.182 -4.712 1.00 72.88 75 PRO A N 1
ATOM 561 C CA . PRO A 1 75 ? 15.135 -2.512 -5.708 1.00 72.88 75 PRO A CA 1
ATOM 562 C C . PRO A 1 75 ? 15.152 -3.310 -7.022 1.00 72.88 75 PRO A C 1
ATOM 564 O O . PRO A 1 75 ? 15.125 -4.541 -7.009 1.00 72.88 75 PRO A O 1
ATOM 567 N N . TRP A 1 76 ? 15.223 -2.625 -8.165 1.00 70.12 76 TRP A N 1
ATOM 568 C CA . TRP A 1 76 ? 15.316 -3.260 -9.483 1.00 70.12 76 TRP A CA 1
ATOM 569 C C . TRP A 1 76 ? 16.306 -2.527 -10.391 1.00 70.12 76 TRP A C 1
ATOM 571 O O . TRP A 1 76 ? 16.609 -1.351 -10.201 1.00 70.12 76 TRP A O 1
ATOM 581 N N . SER A 1 77 ? 16.874 -3.244 -11.356 1.00 58.59 77 SER A N 1
ATOM 582 C CA . SER A 1 77 ? 18.110 -2.864 -12.050 1.00 58.59 77 SER A CA 1
ATOM 583 C C . SER A 1 77 ? 17.952 -1.843 -13.186 1.00 58.59 77 SER A C 1
ATOM 585 O O . SER A 1 77 ? 18.890 -1.659 -13.954 1.00 58.59 77 SER A O 1
ATOM 587 N N . ASN A 1 78 ? 16.805 -1.174 -13.336 1.00 59.44 78 ASN A N 1
ATOM 588 C CA . ASN A 1 78 ? 16.559 -0.256 -14.461 1.00 59.44 78 ASN A CA 1
ATOM 589 C C . ASN A 1 78 ? 17.037 1.196 -14.209 1.00 59.44 78 ASN A C 1
ATOM 591 O O . ASN A 1 78 ? 16.559 2.122 -14.856 1.00 59.44 78 ASN A O 1
ATOM 595 N N . GLY A 1 79 ? 17.946 1.415 -13.253 1.00 55.97 79 GLY A N 1
ATOM 596 C CA . GLY A 1 79 ? 18.468 2.741 -12.892 1.00 55.97 79 GLY A CA 1
ATOM 597 C C . GLY A 1 79 ? 17.580 3.552 -11.938 1.00 55.97 79 GLY A C 1
ATOM 598 O O . GLY A 1 79 ? 18.105 4.357 -11.175 1.00 55.97 79 GLY A O 1
ATOM 599 N N . TYR A 1 80 ? 16.264 3.304 -11.866 1.00 54.62 80 TYR A N 1
ATOM 600 C CA . TYR A 1 80 ? 15.376 4.007 -10.921 1.00 54.62 80 TYR A CA 1
ATOM 601 C C . TYR A 1 80 ? 15.631 3.643 -9.450 1.00 54.62 80 TYR A C 1
ATOM 603 O O . TYR A 1 80 ? 15.392 4.464 -8.563 1.00 54.62 80 TYR A O 1
ATOM 611 N N . SER A 1 81 ? 16.170 2.452 -9.171 1.00 55.50 81 SER A N 1
ATOM 612 C CA . SER A 1 81 ? 16.577 2.064 -7.812 1.00 55.50 81 SER A CA 1
ATOM 613 C C . SER A 1 81 ? 17.707 2.932 -7.255 1.00 55.50 81 SER A C 1
ATOM 615 O O . SER A 1 81 ? 17.705 3.228 -6.059 1.00 55.50 81 SER A O 1
ATOM 617 N N . GLU A 1 82 ? 18.619 3.399 -8.113 1.00 56.16 82 GLU A N 1
ATOM 618 C CA . GLU A 1 82 ? 19.693 4.323 -7.733 1.00 56.16 82 GLU A CA 1
ATOM 619 C C . GLU A 1 82 ? 19.141 5.725 -7.429 1.00 56.16 82 GLU A C 1
ATOM 621 O O . GLU A 1 82 ? 19.591 6.373 -6.486 1.00 56.16 82 GLU A O 1
ATOM 626 N N . TYR A 1 83 ? 18.107 6.169 -8.157 1.00 55.03 83 TYR A N 1
ATOM 627 C CA . TYR A 1 83 ? 17.433 7.450 -7.901 1.00 55.03 83 TYR A CA 1
ATOM 628 C C . TYR A 1 83 ? 16.624 7.453 -6.601 1.00 55.03 83 TYR A C 1
ATOM 630 O O . TYR A 1 83 ? 16.624 8.447 -5.873 1.00 55.03 83 TYR A O 1
ATOM 638 N N . LEU A 1 84 ? 15.935 6.351 -6.297 1.00 61.69 84 LEU A N 1
ATOM 639 C CA . LEU A 1 84 ? 15.089 6.254 -5.107 1.00 61.69 84 LEU A CA 1
ATOM 640 C C . LEU A 1 84 ? 15.876 5.939 -3.826 1.00 61.69 84 LEU A C 1
ATOM 642 O O . LEU A 1 84 ? 15.296 6.013 -2.744 1.00 61.69 84 LEU A O 1
ATOM 646 N N . ASN A 1 85 ? 17.174 5.610 -3.928 1.00 64.88 85 ASN A N 1
ATOM 647 C CA . ASN A 1 85 ? 18.022 5.191 -2.802 1.00 64.88 85 ASN A CA 1
ATOM 648 C C . ASN A 1 85 ? 17.327 4.152 -1.900 1.00 64.88 85 ASN A C 1
ATOM 650 O O . ASN A 1 85 ? 17.452 4.189 -0.673 1.00 64.88 85 ASN A O 1
ATOM 654 N N . VAL A 1 86 ? 16.546 3.248 -2.505 1.00 67.12 86 VAL A N 1
ATOM 655 C CA . VAL A 1 86 ? 15.880 2.170 -1.771 1.00 67.12 86 VAL A CA 1
ATOM 656 C C . VAL A 1 86 ? 16.976 1.217 -1.335 1.00 67.12 86 VAL A C 1
ATOM 658 O O . VAL A 1 86 ? 17.600 0.553 -2.163 1.00 67.12 86 VAL A O 1
ATOM 661 N N . ASP A 1 87 ? 17.240 1.193 -0.035 1.00 70.38 87 ASP A N 1
ATOM 662 C CA . ASP A 1 87 ? 18.208 0.273 0.534 1.00 70.38 87 ASP A CA 1
ATOM 663 C C . ASP A 1 87 ? 17.752 -1.169 0.239 1.00 70.38 87 ASP A C 1
ATOM 665 O O . ASP A 1 87 ? 16.623 -1.525 0.594 1.00 70.38 87 ASP A O 1
ATOM 669 N N . PRO A 1 88 ? 18.581 -1.998 -0.420 1.00 69.19 88 PRO A N 1
ATOM 670 C CA . PRO A 1 88 ? 18.241 -3.390 -0.688 1.00 69.19 88 PRO A CA 1
ATOM 671 C C . PRO A 1 88 ? 17.945 -4.192 0.577 1.00 69.19 88 PRO A C 1
ATOM 673 O O . PRO A 1 88 ? 17.108 -5.085 0.528 1.00 69.19 88 PRO A O 1
ATOM 676 N N . ASP A 1 89 ? 18.531 -3.826 1.719 1.00 71.06 89 ASP A N 1
ATOM 677 C CA . ASP A 1 89 ? 18.253 -4.480 3.001 1.00 71.06 89 ASP A CA 1
ATOM 678 C C . ASP A 1 89 ? 16.869 -4.085 3.572 1.00 71.06 89 ASP A C 1
ATOM 680 O O . ASP A 1 89 ? 16.430 -4.601 4.604 1.00 71.06 89 ASP A O 1
ATOM 684 N N . LEU A 1 90 ? 16.168 -3.150 2.921 1.00 71.81 90 LEU A N 1
ATOM 685 C CA . LEU A 1 90 ? 14.842 -2.656 3.288 1.00 71.81 90 LEU A CA 1
ATOM 686 C C . LEU A 1 90 ? 13.799 -2.967 2.206 1.00 71.81 90 LEU A C 1
ATOM 688 O O . LEU A 1 90 ? 12.807 -2.255 2.083 1.00 71.81 90 LEU A O 1
ATOM 692 N N . ALA A 1 91 ? 13.978 -4.032 1.426 1.00 79.00 91 ALA A N 1
ATOM 693 C CA . ALA A 1 91 ? 12.905 -4.539 0.581 1.00 79.00 91 ALA A CA 1
ATOM 694 C C . ALA A 1 91 ? 11.789 -5.157 1.456 1.00 79.00 91 ALA A C 1
ATOM 696 O O . ALA A 1 91 ? 12.073 -6.067 2.240 1.00 79.00 91 ALA A O 1
ATOM 697 N N . PRO A 1 92 ? 10.516 -4.716 1.342 1.00 77.75 92 PRO A N 1
ATOM 698 C CA . PRO A 1 92 ? 9.392 -5.336 2.048 1.00 77.75 92 PRO A CA 1
ATOM 699 C C . PRO A 1 92 ? 9.334 -6.868 1.951 1.00 77.75 92 PRO A C 1
ATOM 701 O O . PRO A 1 92 ? 8.984 -7.524 2.927 1.00 77.75 92 PRO A O 1
ATOM 704 N N . VAL A 1 93 ? 9.696 -7.430 0.791 1.00 72.31 93 VAL A N 1
ATOM 705 C CA . VAL A 1 93 ? 9.662 -8.881 0.517 1.00 72.31 93 VAL A CA 1
ATOM 706 C C . VAL A 1 93 ? 10.744 -9.683 1.246 1.00 72.31 93 VAL A C 1
ATOM 708 O O . VAL A 1 93 ? 10.580 -10.881 1.450 1.00 72.31 93 VAL A O 1
ATOM 711 N N . ASP A 1 94 ? 11.831 -9.035 1.667 1.00 73.25 94 ASP A N 1
ATOM 712 C CA . ASP A 1 94 ? 12.943 -9.694 2.364 1.00 73.25 94 ASP A CA 1
ATOM 713 C C . ASP A 1 94 ? 12.758 -9.682 3.893 1.00 73.25 94 ASP A C 1
ATOM 715 O O . ASP A 1 94 ? 13.543 -10.267 4.645 1.00 73.25 94 ASP A O 1
ATOM 719 N N . ARG A 1 95 ? 11.703 -9.025 4.387 1.00 70.69 95 ARG A N 1
ATOM 720 C CA . ARG A 1 95 ? 11.382 -8.926 5.818 1.00 70.69 95 ARG A CA 1
ATOM 721 C C . ARG A 1 95 ? 10.426 -10.026 6.242 1.00 70.69 95 ARG A C 1
ATOM 723 O O . ARG A 1 95 ? 9.616 -10.458 5.452 1.00 70.69 95 ARG A O 1
ATOM 730 N N . GLN A 1 96 ? 10.449 -10.475 7.498 1.00 67.19 96 GLN A N 1
ATOM 731 C CA . GLN A 1 96 ? 9.428 -11.427 7.959 1.00 67.19 96 GLN A CA 1
ATOM 732 C C . GLN A 1 96 ? 8.052 -10.743 7.991 1.00 67.19 96 GLN A C 1
ATOM 734 O O . GLN A 1 96 ? 7.854 -9.846 8.812 1.00 67.19 96 GLN A O 1
ATOM 739 N N . PRO A 1 97 ? 7.099 -11.159 7.146 1.00 65.38 97 PRO A N 1
ATOM 740 C CA . PRO A 1 97 ? 5.847 -10.451 6.978 1.00 65.38 97 PRO A CA 1
ATOM 741 C C . PRO A 1 97 ? 4.968 -10.652 8.199 1.0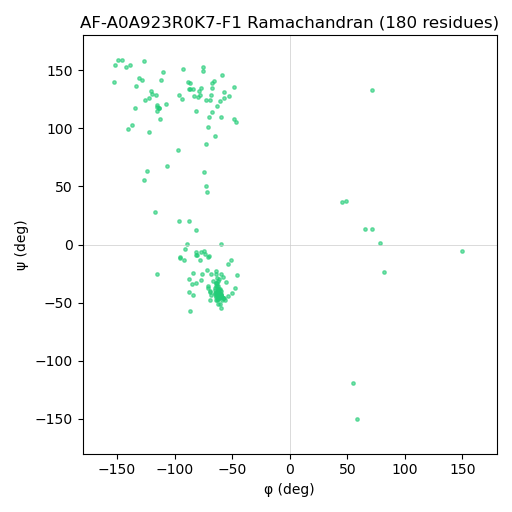0 65.38 97 PRO A C 1
ATOM 743 O O . PRO A 1 97 ? 4.636 -11.777 8.582 1.00 65.38 97 PRO A O 1
ATOM 746 N N . LYS A 1 98 ? 4.553 -9.537 8.789 1.00 69.94 98 LYS A N 1
ATOM 747 C CA . LYS A 1 98 ? 3.588 -9.507 9.888 1.00 69.94 98 LYS A CA 1
ATOM 748 C C . LYS A 1 98 ? 2.439 -8.570 9.552 1.00 69.94 98 LYS A C 1
ATOM 750 O O . LYS A 1 98 ? 2.120 -7.658 10.311 1.00 69.94 98 LYS A O 1
ATOM 755 N N . ILE A 1 99 ? 1.799 -8.824 8.409 1.00 70.88 99 ILE A N 1
ATOM 756 C CA . ILE A 1 99 ? 0.654 -8.039 7.942 1.00 70.88 99 ILE A CA 1
ATOM 757 C C . ILE A 1 99 ? -0.512 -8.234 8.912 1.00 70.88 99 ILE A C 1
ATOM 759 O O . ILE A 1 99 ? -1.282 -9.188 8.831 1.00 70.88 99 ILE A O 1
ATOM 763 N N . SER A 1 100 ? -0.606 -7.319 9.870 1.00 70.62 100 SER A N 1
ATOM 764 C CA . SER A 1 100 ? -1.591 -7.341 10.954 1.00 70.62 100 SER A CA 1
ATOM 765 C C . SER A 1 100 ? -2.836 -6.506 10.642 1.00 70.62 100 SER A C 1
ATOM 767 O O . SER A 1 100 ? -3.841 -6.596 11.350 1.00 70.62 100 SER A O 1
ATOM 769 N N . LYS A 1 101 ? -2.778 -5.697 9.579 1.00 81.44 101 LYS A N 1
ATOM 770 C CA . LYS A 1 101 ? -3.830 -4.786 9.115 1.00 81.44 101 LYS A CA 1
ATOM 771 C C . LYS A 1 101 ? -4.150 -5.046 7.652 1.00 81.44 101 LYS A C 1
ATOM 773 O O . LYS A 1 101 ? -3.328 -5.602 6.932 1.00 81.44 101 LYS A O 1
ATOM 778 N N . HIS A 1 102 ? -5.340 -4.638 7.217 1.00 86.62 102 HIS A N 1
ATOM 779 C CA . HIS A 1 102 ? -5.733 -4.830 5.827 1.00 86.62 102 HIS A CA 1
ATOM 780 C C . HIS A 1 102 ? -4.890 -3.953 4.891 1.00 86.62 102 HIS A C 1
ATOM 782 O O . HIS A 1 102 ? -4.791 -2.741 5.103 1.00 86.62 102 HIS A O 1
ATOM 788 N N . LEU A 1 103 ? -4.313 -4.563 3.855 1.00 88.88 103 LEU A N 1
ATOM 789 C CA . LEU A 1 103 ? -3.525 -3.885 2.827 1.00 88.88 103 LEU A CA 1
ATOM 790 C C . LEU A 1 103 ? -4.209 -3.983 1.458 1.00 88.88 103 LEU A C 1
ATOM 792 O O . LEU A 1 103 ? -4.383 -5.074 0.923 1.00 88.88 103 LEU A O 1
ATOM 796 N N . THR A 1 104 ? -4.541 -2.846 0.853 1.00 92.00 104 THR A N 1
ATOM 797 C CA . THR A 1 104 ? -4.851 -2.779 -0.582 1.00 92.00 104 THR A CA 1
ATOM 798 C C . THR A 1 104 ? -3.574 -2.590 -1.360 1.00 92.00 104 THR A C 1
ATOM 800 O O . THR A 1 104 ? -2.809 -1.674 -1.054 1.00 92.00 104 THR A O 1
ATOM 803 N N . VAL A 1 105 ? -3.406 -3.358 -2.424 1.00 93.19 105 VAL A N 1
ATOM 804 C CA . VAL A 1 105 ? -2.417 -3.065 -3.452 1.00 93.19 105 VAL A CA 1
ATOM 805 C C . VAL A 1 105 ? -3.132 -2.796 -4.763 1.00 93.19 105 VAL A C 1
ATOM 807 O O . VAL A 1 105 ? -3.997 -3.567 -5.175 1.00 93.19 105 VAL A O 1
ATOM 810 N N . ILE A 1 106 ? -2.794 -1.679 -5.393 1.00 93.56 106 ILE A N 1
ATOM 811 C CA . ILE A 1 106 ? -3.341 -1.250 -6.674 1.00 93.56 106 ILE A CA 1
ATOM 812 C C . ILE A 1 106 ? -2.168 -0.986 -7.607 1.00 93.56 106 ILE A C 1
ATOM 814 O O . ILE A 1 106 ? -1.282 -0.206 -7.262 1.00 93.56 106 ILE A O 1
ATOM 818 N N . HIS A 1 107 ? -2.146 -1.631 -8.769 1.00 94.38 107 HIS A N 1
ATOM 819 C CA . HIS A 1 107 ? -1.018 -1.528 -9.699 1.00 94.38 107 HIS A CA 1
ATOM 820 C C . HIS A 1 107 ? -1.484 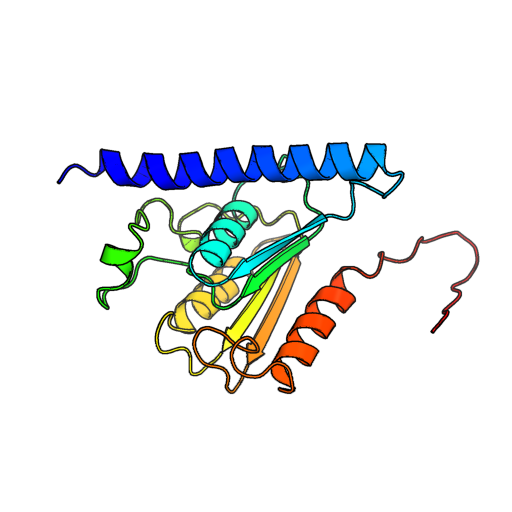-1.755 -11.135 1.00 94.38 107 HIS A C 1
ATOM 822 O O . HIS A 1 107 ? -2.309 -2.638 -11.379 1.00 94.38 107 HIS A O 1
ATOM 828 N N . SER A 1 108 ? -0.959 -0.981 -12.082 1.00 93.62 108 SER A N 1
ATOM 829 C CA . SER A 1 108 ? -1.270 -1.144 -13.506 1.00 93.62 108 SER A CA 1
ATOM 830 C C . SER A 1 108 ? -0.349 -2.165 -14.167 1.00 93.62 108 SER A C 1
ATOM 832 O O . SER A 1 108 ? 0.852 -2.185 -13.916 1.00 93.62 108 SER A O 1
ATOM 834 N N . VAL A 1 109 ? -0.898 -3.010 -15.037 1.00 94.44 109 VAL A N 1
ATOM 835 C CA . VAL A 1 109 ? -0.129 -4.010 -15.798 1.00 94.44 109 VAL A CA 1
ATOM 836 C C . VAL A 1 109 ? 0.874 -3.345 -16.744 1.00 94.44 109 VAL A C 1
ATOM 838 O O . VAL A 1 109 ? 1.918 -3.924 -17.022 1.00 94.44 109 VAL A O 1
ATOM 841 N N . ASP A 1 110 ? 0.573 -2.132 -17.206 1.00 93.19 110 ASP A N 1
ATOM 842 C CA . ASP A 1 110 ? 1.405 -1.321 -18.095 1.00 93.19 110 ASP A CA 1
ATOM 843 C C . ASP A 1 110 ? 2.284 -0.290 -17.357 1.00 93.19 110 ASP A C 1
ATOM 845 O O . ASP A 1 110 ? 2.733 0.684 -17.958 1.00 93.19 110 ASP A O 1
ATOM 849 N N . ASP A 1 111 ? 2.548 -0.473 -16.057 1.00 92.25 111 ASP A N 1
ATOM 850 C CA . ASP A 1 111 ? 3.491 0.379 -15.320 1.00 92.25 111 ASP A CA 1
ATOM 851 C C . ASP A 1 111 ? 4.945 0.111 -15.761 1.00 92.25 111 ASP A C 1
ATOM 853 O O . ASP A 1 111 ? 5.592 -0.846 -15.334 1.00 92.25 111 ASP A O 1
ATOM 857 N N . GLU A 1 112 ? 5.472 0.991 -16.615 1.00 90.38 112 GLU A N 1
ATOM 858 C CA . GLU A 1 112 ? 6.861 0.940 -17.093 1.00 90.38 112 GLU A CA 1
ATOM 859 C C . GLU A 1 112 ? 7.882 1.474 -16.072 1.00 90.38 112 GLU A C 1
ATOM 861 O O . GLU A 1 112 ? 9.090 1.274 -16.230 1.00 90.38 112 GLU A O 1
ATOM 866 N N . THR A 1 113 ? 7.425 2.160 -15.018 1.00 88.88 113 THR A N 1
ATOM 867 C CA . THR A 1 113 ? 8.310 2.708 -13.984 1.00 88.88 113 THR A CA 1
ATOM 868 C C . THR A 1 113 ? 8.584 1.655 -12.921 1.00 88.88 113 THR A C 1
ATOM 870 O O . THR A 1 113 ? 9.745 1.312 -12.695 1.00 88.88 113 THR A O 1
ATOM 873 N N . VAL A 1 114 ? 7.532 1.116 -12.297 1.00 89.88 114 VAL A N 1
ATOM 874 C CA . VAL A 1 114 ? 7.617 0.049 -11.291 1.00 89.88 114 VAL A CA 1
ATOM 875 C C . VAL A 1 114 ? 6.983 -1.220 -11.862 1.00 89.88 114 VAL A C 1
ATOM 877 O O . VAL A 1 114 ? 5.757 -1.291 -11.942 1.00 89.88 114 VAL A O 1
ATOM 880 N N . PRO A 1 115 ? 7.786 -2.244 -12.206 1.00 90.94 115 PRO A N 1
ATOM 881 C CA . PRO A 1 115 ? 7.272 -3.471 -12.806 1.00 90.94 115 PRO A CA 1
ATOM 882 C C . PRO A 1 115 ? 6.218 -4.150 -11.926 1.00 90.94 115 PRO A C 1
ATOM 884 O O . PRO A 1 115 ? 6.456 -4.386 -10.734 1.00 90.94 115 PRO A O 1
ATOM 887 N N . ILE A 1 116 ? 5.076 -4.514 -12.516 1.00 93.19 116 ILE A N 1
ATOM 888 C CA . ILE A 1 116 ? 3.966 -5.182 -11.815 1.00 93.19 116 ILE A CA 1
ATOM 889 C C . ILE A 1 116 ? 4.386 -6.521 -11.189 1.00 93.19 116 ILE A C 1
ATOM 891 O O . ILE A 1 116 ? 3.823 -6.956 -10.181 1.00 93.19 116 ILE A O 1
ATOM 895 N N . GLU A 1 117 ? 5.416 -7.165 -11.734 1.00 92.25 117 GLU A N 1
ATOM 896 C CA . GLU A 1 117 ? 6.006 -8.395 -11.207 1.00 92.25 117 GLU A CA 1
ATOM 897 C C . GLU A 1 117 ? 6.444 -8.225 -9.751 1.00 92.25 117 GLU A C 1
ATOM 899 O O . GLU A 1 117 ? 6.316 -9.158 -8.968 1.00 92.25 117 GLU A O 1
ATOM 904 N N . GLN A 1 118 ? 6.879 -7.027 -9.345 1.00 89.62 118 GLN A N 1
ATOM 905 C CA . GLN A 1 118 ? 7.224 -6.759 -7.950 1.00 89.62 118 GLN A CA 1
ATOM 906 C C . GLN A 1 118 ? 6.035 -6.937 -7.003 1.00 89.62 118 GLN A C 1
ATOM 908 O O . GLN A 1 118 ? 6.175 -7.554 -5.947 1.00 89.62 118 GLN A O 1
ATOM 913 N N . MET A 1 119 ? 4.867 -6.410 -7.383 1.00 92.69 119 MET A N 1
ATOM 914 C CA . MET A 1 119 ? 3.640 -6.623 -6.622 1.00 92.69 119 MET A CA 1
ATOM 915 C C . MET A 1 119 ? 3.269 -8.105 -6.635 1.00 92.69 119 MET A C 1
ATOM 917 O O . MET A 1 119 ? 2.956 -8.653 -5.584 1.00 92.69 119 MET A O 1
ATOM 921 N N . ARG A 1 120 ? 3.287 -8.762 -7.799 1.00 93.88 120 ARG A N 1
ATOM 922 C CA . ARG A 1 120 ? 2.887 -10.175 -7.913 1.00 93.88 120 ARG A CA 1
ATOM 923 C C . ARG A 1 120 ? 3.760 -11.092 -7.062 1.00 93.88 120 ARG A C 1
ATOM 925 O O . ARG A 1 120 ? 3.220 -11.938 -6.353 1.00 93.88 120 ARG A O 1
ATOM 932 N N . ASP A 1 121 ? 5.072 -10.869 -7.065 1.00 89.62 121 ASP A N 1
ATOM 933 C CA . ASP A 1 121 ? 6.025 -11.578 -6.210 1.00 89.62 121 ASP A CA 1
ATOM 934 C C . ASP A 1 121 ? 5.674 -11.399 -4.728 1.00 89.62 121 ASP A C 1
ATOM 936 O O . ASP A 1 121 ? 5.613 -12.374 -3.979 1.00 89.62 121 ASP A O 1
ATOM 940 N N . PHE A 1 122 ? 5.383 -10.163 -4.305 1.00 87.12 122 PHE A N 1
ATOM 941 C CA . PHE A 1 122 ? 4.935 -9.889 -2.942 1.00 87.12 122 PHE A CA 1
ATOM 942 C C . PHE A 1 122 ? 3.624 -10.614 -2.612 1.00 87.12 122 PHE A C 1
ATOM 944 O O . PHE A 1 122 ? 3.512 -11.217 -1.547 1.00 87.12 122 PHE A O 1
ATOM 951 N N . ILE A 1 123 ? 2.639 -10.591 -3.514 1.00 89.62 123 ILE A N 1
ATOM 952 C CA . ILE A 1 123 ? 1.346 -11.244 -3.293 1.00 89.62 123 ILE A CA 1
ATOM 953 C C . ILE A 1 123 ? 1.505 -12.756 -3.139 1.00 89.62 123 ILE A C 1
ATOM 955 O O . ILE A 1 123 ? 0.962 -13.321 -2.191 1.00 89.62 123 ILE A O 1
ATOM 959 N N . GLU A 1 124 ? 2.267 -13.414 -4.013 1.00 90.38 124 GLU A N 1
ATOM 960 C CA . GLU A 1 124 ? 2.533 -14.851 -3.881 1.00 90.38 124 GLU A CA 1
ATOM 961 C C . GLU A 1 124 ? 3.297 -15.176 -2.596 1.00 90.38 124 GLU A C 1
ATOM 963 O O . GLU A 1 124 ? 3.043 -16.203 -1.964 1.00 90.38 124 GLU A O 1
A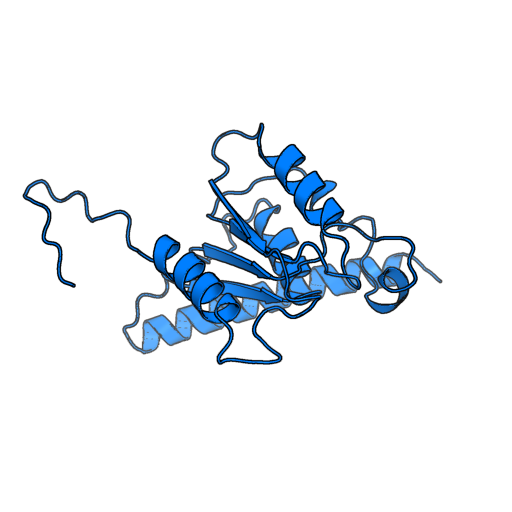TOM 968 N N . TRP A 1 125 ? 4.170 -14.273 -2.159 1.00 84.88 125 TRP A N 1
ATOM 969 C CA . TRP A 1 125 ? 4.897 -14.417 -0.910 1.00 84.88 125 TRP A CA 1
ATOM 970 C C . TRP A 1 125 ? 4.021 -14.251 0.347 1.00 84.88 125 TRP A C 1
ATOM 972 O O . TRP A 1 125 ? 4.209 -14.996 1.311 1.00 84.88 125 TRP A O 1
ATOM 982 N N . VAL A 1 126 ? 3.030 -13.345 0.355 1.00 84.75 126 VAL A N 1
ATOM 983 C CA . VAL A 1 126 ? 2.131 -13.155 1.518 1.00 84.75 126 VAL A CA 1
ATOM 984 C C . VAL A 1 126 ? 0.950 -14.117 1.570 1.00 84.75 126 VAL A C 1
ATOM 986 O O . VAL A 1 126 ? 0.416 -14.391 2.644 1.00 84.75 126 VAL A O 1
ATOM 989 N N . LYS A 1 127 ? 0.541 -14.657 0.424 1.00 87.44 127 LYS A N 1
ATOM 990 C CA . LYS A 1 127 ? -0.570 -15.605 0.277 1.00 87.44 127 LYS A CA 1
ATOM 991 C C . LYS A 1 127 ? -0.532 -16.812 1.231 1.00 87.44 127 LYS A C 1
ATOM 993 O O . LYS A 1 127 ? -1.594 -17.151 1.753 1.00 87.44 127 LYS A O 1
ATOM 998 N N . PRO A 1 128 ? 0.613 -17.473 1.507 1.00 86.81 128 PRO A N 1
ATOM 999 C CA . PRO A 1 128 ? 0.654 -18.591 2.453 1.00 86.81 128 PRO A CA 1
ATOM 1000 C C . PRO A 1 128 ? 0.612 -18.166 3.932 1.00 86.81 128 PRO A C 1
ATOM 1002 O O . PRO A 1 128 ? 0.554 -19.033 4.807 1.00 86.81 128 PRO A O 1
ATOM 1005 N N . LEU A 1 129 ? 0.674 -16.870 4.251 1.00 81.38 129 LEU A N 1
ATOM 1006 C CA . LEU A 1 129 ? 0.809 -16.412 5.630 1.00 81.38 129 LEU A CA 1
ATOM 1007 C C . LEU A 1 129 ? -0.526 -16.446 6.383 1.00 81.38 129 LEU A C 1
ATOM 1009 O O . LEU A 1 129 ? -1.529 -15.888 5.924 1.00 81.38 129 LEU A O 1
ATOM 1013 N N . PRO A 1 130 ? -0.556 -17.008 7.600 1.00 77.19 130 PRO A N 1
ATOM 1014 C CA . PRO A 1 130 ? -1.765 -17.014 8.405 1.00 77.19 130 PRO A CA 1
ATOM 1015 C C . PRO A 1 130 ? -2.157 -15.586 8.808 1.00 77.19 130 PRO A C 1
ATOM 1017 O O . PRO A 1 130 ? -1.311 -14.786 9.196 1.00 77.19 130 PRO A O 1
ATOM 1020 N N . ARG A 1 131 ? -3.467 -15.295 8.795 1.00 74.44 131 ARG A N 1
ATOM 1021 C CA . ARG A 1 131 ? -4.073 -14.037 9.292 1.00 74.44 131 ARG A CA 1
ATOM 1022 C C . ARG A 1 131 ? -3.700 -12.764 8.521 1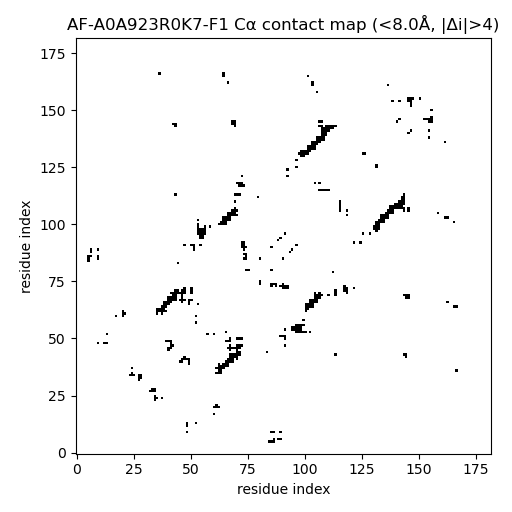.00 74.44 131 ARG A C 1
ATOM 1024 O O . ARG A 1 131 ? -4.017 -11.674 8.987 1.00 74.44 131 ARG A O 1
ATOM 1031 N N . THR A 1 132 ? -3.102 -12.897 7.343 1.00 76.25 132 THR A N 1
ATOM 1032 C CA . THR A 1 132 ? -2.840 -11.761 6.458 1.00 76.25 132 THR A CA 1
ATOM 1033 C C . THR A 1 132 ? -4.125 -11.371 5.730 1.00 76.25 132 THR A C 1
ATOM 1035 O O . THR A 1 132 ? -4.805 -12.221 5.159 1.00 76.25 132 THR A O 1
ATOM 1038 N N . SER A 1 133 ? -4.487 -10.089 5.785 1.00 84.75 133 SER A N 1
ATOM 1039 C CA . SER A 1 133 ? -5.678 -9.546 5.128 1.00 84.75 133 SER A CA 1
ATOM 1040 C C . SER A 1 133 ? -5.234 -8.558 4.059 1.00 84.75 133 SER A C 1
ATOM 1042 O O . SER A 1 133 ? -4.581 -7.566 4.372 1.00 84.75 133 SER A O 1
ATOM 1044 N N . TYR A 1 134 ? -5.549 -8.833 2.797 1.00 89.06 134 TYR A N 1
ATOM 1045 C CA . TYR A 1 134 ? -5.169 -7.964 1.690 1.00 89.06 134 TYR A CA 1
ATOM 1046 C C . TYR A 1 134 ? -6.186 -8.015 0.550 1.00 89.06 134 TYR A C 1
ATOM 1048 O O . TYR A 1 134 ? -6.953 -8.970 0.427 1.00 89.06 134 TYR A O 1
ATOM 1056 N N . SER A 1 135 ? -6.179 -6.974 -0.277 1.00 91.19 135 SER A N 1
ATOM 1057 C CA . SER A 1 135 ? -6.919 -6.887 -1.537 1.00 91.19 135 SER A CA 1
ATOM 1058 C C . SER A 1 135 ? -5.962 -6.475 -2.646 1.00 91.19 135 SER A C 1
ATOM 1060 O O . SER A 1 135 ? -5.109 -5.618 -2.427 1.00 91.19 135 SER A O 1
ATOM 1062 N N . VAL A 1 136 ? -6.125 -7.040 -3.840 1.00 92.62 136 VAL A N 1
ATOM 1063 C CA . VAL A 1 136 ? -5.326 -6.677 -5.018 1.00 92.62 136 VAL A CA 1
ATOM 1064 C C . VAL A 1 136 ? -6.253 -6.168 -6.107 1.00 92.62 136 VAL A C 1
ATOM 1066 O O . VAL A 1 136 ? -7.260 -6.809 -6.412 1.00 92.62 136 VAL A O 1
ATOM 1069 N N . LEU A 1 137 ? -5.904 -5.029 -6.693 1.00 93.00 137 LEU A N 1
ATOM 1070 C CA . LEU A 1 137 ? -6.538 -4.481 -7.882 1.00 93.00 137 LEU A CA 1
ATOM 1071 C C . LEU A 1 137 ? -5.471 -4.304 -8.966 1.00 93.00 137 LEU A C 1
ATOM 1073 O O . LEU A 1 137 ? -4.749 -3.309 -8.982 1.00 93.00 137 LEU A O 1
ATOM 1077 N N . GLU A 1 138 ? -5.383 -5.282 -9.867 1.00 94.06 138 GLU A N 1
ATOM 1078 C CA . GLU A 1 138 ? -4.581 -5.154 -11.084 1.00 94.06 138 GLU A CA 1
ATOM 1079 C C . GLU A 1 138 ? -5.377 -4.373 -12.133 1.00 94.06 138 GLU A C 1
ATOM 1081 O O . GLU A 1 138 ? -6.426 -4.824 -12.606 1.00 94.06 138 GLU A O 1
ATOM 1086 N N . LEU A 1 139 ? -4.888 -3.192 -12.495 1.00 90.75 139 LEU A N 1
ATOM 1087 C CA . LEU A 1 139 ? -5.487 -2.359 -13.530 1.00 90.75 139 LEU A CA 1
ATOM 1088 C C . LEU A 1 139 ? -4.913 -2.764 -14.886 1.00 90.75 139 LEU A C 1
ATOM 1090 O O . LEU A 1 139 ? -3.704 -2.913 -15.032 1.00 90.75 139 LEU A O 1
ATOM 1094 N N . LYS A 1 140 ? -5.763 -2.930 -15.903 1.00 89.44 140 LYS A N 1
ATOM 1095 C CA . LYS A 1 140 ? -5.281 -3.262 -17.256 1.00 89.44 140 LYS A CA 1
ATOM 1096 C C . LYS A 1 140 ? -4.424 -2.147 -17.855 1.00 89.44 140 LYS A C 1
ATOM 1098 O O . LYS A 1 140 ? -3.484 -2.451 -18.578 1.00 89.44 140 LYS A O 1
ATOM 1103 N N . HIS A 1 141 ? -4.789 -0.904 -17.545 1.00 87.44 141 HIS A N 1
ATOM 1104 C CA . HIS A 1 141 ? -4.149 0.315 -18.016 1.00 87.44 141 HIS A CA 1
ATOM 1105 C C . HIS A 1 141 ? -4.110 1.361 -16.904 1.00 87.44 141 HIS A C 1
ATOM 1107 O O . HIS A 1 141 ? -4.984 1.360 -16.031 1.00 87.44 141 HIS A O 1
ATOM 1113 N N . GLY A 1 142 ? -3.130 2.256 -16.968 1.00 86.62 142 GLY A N 1
ATOM 1114 C CA . GLY A 1 142 ? -3.011 3.405 -16.066 1.00 86.62 142 GLY A CA 1
ATOM 1115 C C . GLY A 1 142 ? -1.575 3.855 -15.804 1.00 86.62 142 GLY A C 1
ATOM 1116 O O . GLY A 1 142 ? -1.376 4.862 -15.124 1.00 86.62 142 GLY A O 1
ATOM 1117 N N . GLY A 1 143 ? -0.580 3.120 -16.313 1.00 90.81 143 GLY A N 1
ATOM 1118 C CA . GLY A 1 143 ? 0.830 3.452 -16.145 1.00 90.81 143 GLY A CA 1
ATOM 1119 C C . GLY A 1 143 ? 1.240 3.537 -14.673 1.00 90.81 143 GLY A C 1
ATOM 1120 O O . GLY A 1 143 ? 0.665 2.869 -13.805 1.00 90.81 143 GLY A O 1
ATOM 1121 N N . HIS A 1 144 ? 2.232 4.383 -14.383 1.00 91.25 144 HIS A N 1
ATOM 1122 C CA . HIS A 1 144 ? 2.789 4.511 -13.035 1.00 91.25 144 HIS A CA 1
ATOM 1123 C C . HIS A 1 144 ? 1.913 5.300 -12.057 1.00 91.25 144 HIS A C 1
ATOM 1125 O O . HIS A 1 144 ? 2.002 5.102 -10.847 1.00 91.25 144 HIS A O 1
ATOM 1131 N N . ALA A 1 145 ? 1.061 6.199 -12.545 1.00 87.25 145 ALA A N 1
ATOM 1132 C CA . ALA A 1 145 ? 0.212 7.051 -11.715 1.00 87.25 145 ALA A CA 1
ATOM 1133 C C . ALA A 1 145 ? -1.270 6.889 -12.100 1.00 87.25 145 ALA A C 1
ATOM 1135 O O . ALA A 1 145 ? -1.904 7.855 -12.538 1.00 87.25 145 ALA A O 1
ATOM 1136 N N . PRO A 1 146 ? -1.842 5.680 -11.928 1.00 79.94 146 PRO A N 1
ATOM 1137 C CA . PRO A 1 146 ? -3.207 5.400 -12.351 1.00 79.94 146 PRO A CA 1
ATOM 1138 C C . PRO A 1 146 ? -4.202 6.370 -11.701 1.00 79.94 146 PRO A C 1
ATOM 1140 O O . PRO A 1 146 ? -4.239 6.509 -10.478 1.00 79.94 146 PRO A O 1
ATOM 1143 N N . GLY A 1 147 ? -5.015 7.039 -12.525 1.00 76.50 147 GLY A N 1
ATOM 1144 C CA . GLY A 1 147 ? -6.053 7.979 -12.085 1.00 76.50 147 GLY A CA 1
ATOM 1145 C C . GLY A 1 147 ? -5.574 9.382 -11.677 1.00 76.50 147 GLY A C 1
ATOM 1146 O O . GLY A 1 147 ? -6.411 10.194 -11.286 1.00 76.50 147 GLY A O 1
ATOM 1147 N N . PHE A 1 148 ? -4.272 9.694 -11.759 1.00 75.75 148 PHE A N 1
ATOM 1148 C CA . PHE A 1 148 ? -3.759 11.052 -11.498 1.00 75.75 148 PHE A CA 1
ATOM 1149 C C . PHE A 1 148 ? -3.760 11.950 -12.739 1.00 75.75 148 PHE A C 1
ATOM 1151 O O . PHE A 1 148 ? -3.891 13.165 -12.605 1.00 75.75 148 PHE A O 1
ATOM 1158 N N . GLU A 1 149 ? -3.604 11.370 -13.928 1.00 71.62 149 GLU A N 1
ATOM 1159 C CA . GLU A 1 149 ? -3.519 12.130 -15.182 1.00 71.62 149 GLU A CA 1
ATOM 1160 C C . GLU A 1 149 ? -4.896 12.534 -15.719 1.00 71.62 149 GLU A C 1
ATOM 1162 O O . GLU A 1 149 ? -5.045 13.627 -16.264 1.00 71.62 149 GLU A O 1
ATOM 1167 N N . ASP A 1 150 ? -5.917 11.700 -15.499 1.00 67.12 150 ASP A N 1
ATOM 1168 C CA . ASP A 1 150 ? -7.303 12.007 -15.841 1.00 67.12 150 ASP A CA 1
ATOM 1169 C C . ASP A 1 150 ? -8.252 11.586 -14.700 1.00 67.12 150 ASP A C 1
ATOM 1171 O O . ASP A 1 150 ? -8.568 10.405 -14.545 1.00 67.12 150 ASP A O 1
ATOM 1175 N N . PRO A 1 151 ? -8.738 12.532 -13.876 1.00 60.47 151 PRO A N 1
ATOM 1176 C CA . PRO A 1 151 ? -9.663 12.231 -12.786 1.00 60.47 151 PRO A CA 1
ATOM 1177 C C . PRO A 1 151 ? -11.067 11.829 -13.268 1.00 60.47 151 PRO A C 1
ATOM 1179 O O . PRO A 1 151 ? -11.877 11.388 -12.450 1.00 60.47 151 PRO A O 1
ATOM 1182 N N . SER A 1 152 ? -11.377 11.975 -14.564 1.00 56.34 152 SER A N 1
ATOM 1183 C CA . SER A 1 152 ? -12.598 11.428 -15.167 1.00 56.34 152 SER A CA 1
ATOM 1184 C C . SER A 1 152 ? -12.480 9.937 -15.501 1.00 56.34 152 SER A C 1
ATOM 1186 O O . SER A 1 152 ? -13.486 9.289 -15.805 1.00 56.34 152 SER A O 1
ATOM 1188 N N . ASP A 1 153 ? -11.274 9.372 -15.384 1.00 65.44 153 ASP A N 1
ATOM 1189 C CA . ASP A 1 153 ? -11.017 7.972 -15.664 1.00 65.44 153 ASP A CA 1
ATOM 1190 C C . ASP A 1 153 ? -11.706 7.059 -14.637 1.00 65.44 153 ASP A C 1
ATOM 1192 O O . ASP A 1 153 ? -11.636 7.216 -13.411 1.00 65.44 153 ASP A O 1
ATOM 1196 N N . SER A 1 154 ? -12.337 6.022 -15.177 1.00 69.75 154 SER A N 1
ATOM 1197 C CA . SER A 1 154 ? -12.868 4.864 -14.466 1.00 69.75 154 SER A CA 1
ATOM 1198 C C . SER A 1 154 ? -11.892 4.271 -13.441 1.00 69.75 154 SER A C 1
ATOM 1200 O O . SER A 1 154 ? -12.324 3.657 -12.464 1.00 69.75 154 SER A O 1
ATOM 1202 N N . VAL A 1 155 ? -10.585 4.450 -13.638 1.00 73.62 155 VAL A N 1
ATOM 1203 C CA . VAL A 1 155 ? -9.523 3.975 -12.747 1.00 73.62 155 VAL A CA 1
ATOM 1204 C C . VAL A 1 155 ? -9.572 4.643 -11.370 1.00 73.62 155 VAL A C 1
ATOM 1206 O O . VAL A 1 155 ? -9.523 3.941 -10.357 1.00 73.62 155 VAL A O 1
ATOM 1209 N N . LEU A 1 156 ? -9.758 5.966 -11.290 1.00 72.50 156 LEU A N 1
ATOM 1210 C CA . LEU A 1 156 ? -9.859 6.660 -10.000 1.00 72.50 156 LEU A CA 1
ATOM 1211 C C . LEU A 1 156 ? -11.107 6.207 -9.230 1.00 72.50 156 LEU A C 1
ATOM 1213 O O . LEU A 1 156 ? -11.053 5.971 -8.023 1.00 72.50 156 LEU A O 1
ATOM 1217 N N . SER A 1 157 ? -12.222 6.002 -9.936 1.00 76.12 157 SER A N 1
ATOM 1218 C CA . SER A 1 157 ? -13.449 5.457 -9.343 1.00 76.12 157 SER A CA 1
ATOM 1219 C C . SER A 1 157 ? -13.249 4.036 -8.801 1.00 76.12 157 SER A C 1
ATOM 1221 O O . SER A 1 157 ? -13.732 3.714 -7.711 1.00 76.12 157 SER A O 1
ATOM 1223 N N . GLN A 1 158 ? -12.493 3.191 -9.511 1.00 75.38 158 GLN A N 1
ATOM 1224 C CA . GLN A 1 158 ? -12.128 1.851 -9.043 1.00 75.38 158 GLN A CA 1
ATOM 1225 C C . GLN A 1 158 ? -11.243 1.905 -7.791 1.00 75.38 158 GLN A C 1
ATOM 1227 O O . GLN A 1 158 ? -11.512 1.171 -6.838 1.00 75.38 158 GLN A O 1
ATOM 1232 N N . ILE A 1 159 ? -10.254 2.807 -7.754 1.00 75.19 159 ILE A N 1
ATOM 1233 C CA . ILE A 1 159 ? -9.391 3.045 -6.586 1.00 75.19 159 ILE A CA 1
ATOM 1234 C C . ILE A 1 159 ? -10.233 3.470 -5.381 1.00 75.19 159 ILE A C 1
ATOM 1236 O O . ILE A 1 159 ? -10.195 2.823 -4.336 1.00 75.19 159 ILE A O 1
ATOM 1240 N N . VAL A 1 160 ? -11.052 4.513 -5.533 1.00 79.69 160 VAL A N 1
ATOM 1241 C CA . VAL A 1 160 ? -11.920 5.016 -4.458 1.00 79.69 160 VAL A CA 1
ATOM 1242 C C . VAL A 1 160 ? -12.884 3.930 -3.986 1.00 79.69 160 VAL A C 1
ATOM 1244 O O . VAL A 1 160 ? -13.043 3.722 -2.785 1.00 79.69 160 VAL A O 1
ATOM 1247 N N . SER A 1 161 ? -13.485 3.177 -4.908 1.00 80.12 161 SER A N 1
ATOM 1248 C CA . SER A 1 161 ? -14.380 2.070 -4.567 1.00 80.12 161 SER A CA 1
ATOM 1249 C C . SER A 1 161 ? -13.670 0.962 -3.789 1.00 80.12 161 SER A C 1
ATOM 1251 O O . SER A 1 161 ? -14.257 0.401 -2.863 1.00 80.12 161 SER A O 1
ATOM 1253 N N . ALA A 1 162 ? -12.424 0.633 -4.140 1.00 74.75 162 ALA A N 1
ATOM 1254 C CA . ALA A 1 162 ? -11.624 -0.351 -3.415 1.00 74.75 162 ALA A CA 1
ATOM 1255 C C . ALA A 1 162 ? -11.333 0.114 -1.980 1.00 74.75 162 ALA A C 1
ATOM 1257 O O . ALA A 1 162 ? -11.542 -0.652 -1.039 1.00 74.75 162 ALA A O 1
ATOM 1258 N N . ILE A 1 163 ? -10.955 1.384 -1.812 1.00 76.56 163 ILE A N 1
ATOM 1259 C CA . ILE A 1 163 ? -10.697 1.996 -0.501 1.00 76.56 163 ILE A CA 1
ATOM 1260 C C . ILE A 1 163 ? -11.976 2.003 0.348 1.00 76.56 163 ILE A C 1
ATOM 1262 O O . ILE A 1 163 ? -11.991 1.498 1.469 1.00 76.56 163 ILE A O 1
ATOM 1266 N N . LEU A 1 164 ? -13.090 2.498 -0.200 1.00 79.94 164 LEU A N 1
ATOM 1267 C CA . LEU A 1 164 ? -14.356 2.605 0.531 1.00 79.94 164 LEU A CA 1
ATOM 1268 C C . LEU A 1 164 ? -14.934 1.244 0.931 1.00 79.94 164 LEU A C 1
ATOM 1270 O O . LEU A 1 164 ? -15.546 1.134 1.992 1.00 79.94 164 LEU A O 1
ATOM 1274 N N . LYS A 1 165 ? -14.743 0.195 0.119 1.00 76.94 165 LYS A N 1
ATOM 1275 C CA . LYS A 1 165 ? -15.159 -1.173 0.478 1.00 76.94 165 LYS A CA 1
ATOM 1276 C C . LYS A 1 165 ? -14.452 -1.684 1.734 1.00 76.94 165 LYS A C 1
ATOM 1278 O O . LYS A 1 165 ? -15.047 -2.472 2.462 1.00 76.94 165 LYS A O 1
ATOM 1283 N N . GLN A 1 166 ? -13.231 -1.226 2.001 1.00 68.44 166 GLN A N 1
ATOM 1284 C CA . GLN A 1 166 ? -12.460 -1.621 3.182 1.00 68.44 166 GLN A CA 1
ATOM 1285 C C . GLN A 1 166 ? -12.797 -0.798 4.413 1.00 68.44 166 GLN A C 1
ATOM 1287 O O . GLN A 1 166 ? -12.795 -1.327 5.518 1.00 68.44 166 GLN A O 1
ATOM 1292 N N . SER A 1 167 ? -13.121 0.482 4.227 1.00 63.31 167 SER A N 1
ATOM 1293 C CA . SER A 1 167 ? -13.500 1.375 5.324 1.00 63.31 167 SER A CA 1
ATOM 1294 C C . SER A 1 167 ? -14.902 1.101 5.875 1.00 63.31 167 SER A C 1
ATOM 1296 O O . SER A 1 167 ? -15.283 1.694 6.887 1.00 63.31 167 SER A O 1
ATOM 1298 N N . ARG A 1 168 ? -15.696 0.227 5.232 1.00 63.00 168 ARG A N 1
ATOM 1299 C CA . ARG A 1 168 ? -16.984 -0.197 5.786 1.00 63.00 168 ARG A CA 1
ATOM 1300 C C . ARG A 1 168 ? -16.715 -0.925 7.103 1.00 63.00 168 ARG A C 1
ATOM 1302 O O . ARG A 1 168 ? -16.043 -1.957 7.083 1.00 63.00 168 ARG A O 1
ATOM 1309 N N . PRO A 1 169 ? -17.235 -0.425 8.240 1.00 53.09 169 PRO A N 1
ATOM 1310 C CA . PRO A 1 169 ? -17.100 -1.118 9.506 1.00 53.09 169 PRO A CA 1
ATOM 1311 C C . PRO A 1 169 ? -17.587 -2.545 9.302 1.00 53.09 169 PRO A C 1
ATOM 1313 O O . PRO A 1 169 ? -18.697 -2.743 8.803 1.00 53.09 169 PRO A O 1
ATOM 1316 N N . THR A 1 170 ? -16.768 -3.530 9.681 1.00 47.88 170 THR A N 1
ATOM 1317 C CA . THR A 1 170 ? -17.272 -4.881 9.942 1.00 47.88 170 THR A CA 1
ATOM 1318 C C . THR A 1 170 ? -18.476 -4.664 10.836 1.00 47.88 170 THR A C 1
ATOM 1320 O O . THR A 1 170 ? -18.299 -4.147 11.941 1.00 47.88 170 THR A O 1
ATOM 1323 N N . ALA A 1 171 ? -19.679 -4.871 10.298 1.00 43.00 171 ALA A N 1
ATOM 1324 C CA . ALA A 1 171 ? -20.878 -4.333 10.911 1.00 43.00 171 ALA A CA 1
ATOM 1325 C C . ALA A 1 171 ? -20.881 -4.657 12.395 1.00 43.00 171 ALA A C 1
ATOM 1327 O O . ALA A 1 171 ? -20.532 -5.777 12.785 1.00 43.00 171 ALA A O 1
ATOM 1328 N N . LEU A 1 172 ? -21.229 -3.658 13.207 1.00 41.22 172 LEU A N 1
ATOM 1329 C CA . LEU A 1 172 ? -21.510 -3.861 14.616 1.00 41.22 172 LEU A CA 1
ATOM 1330 C C . LEU A 1 172 ? -22.425 -5.078 14.698 1.00 41.22 172 LEU A C 1
ATOM 1332 O O . LEU A 1 172 ? -23.596 -5.012 14.332 1.00 41.22 172 LEU A O 1
ATOM 1336 N N . ARG A 1 173 ? -21.869 -6.212 15.133 1.00 38.28 173 ARG A N 1
ATOM 1337 C CA . ARG A 1 173 ? -22.606 -7.450 15.368 1.00 38.28 173 ARG A CA 1
ATOM 1338 C C . ARG A 1 173 ? -23.392 -7.245 16.664 1.00 38.28 173 ARG A C 1
ATOM 1340 O O . ARG A 1 173 ? -23.130 -7.873 17.684 1.00 38.28 173 ARG A O 1
ATOM 1347 N N . GLY A 1 174 ? -24.301 -6.274 16.647 1.00 39.69 174 GLY A N 1
ATOM 1348 C CA . GLY A 1 174 ? -25.316 -6.086 17.660 1.00 39.69 174 GLY A CA 1
ATOM 1349 C C . GLY A 1 174 ? -26.276 -7.260 17.565 1.00 39.69 174 GLY A C 1
ATOM 1350 O O . GLY A 1 174 ? -26.616 -7.712 16.474 1.00 39.69 174 GLY A O 1
ATOM 1351 N N . ARG A 1 175 ? -26.708 -7.781 18.712 1.00 42.50 175 ARG A N 1
ATOM 1352 C CA . ARG A 1 175 ? -27.596 -8.952 18.820 1.00 42.50 175 ARG A CA 1
ATOM 1353 C C . ARG A 1 175 ? -28.965 -8.791 18.133 1.00 42.50 175 ARG A C 1
ATOM 1355 O O . ARG A 1 175 ? -29.748 -9.733 18.163 1.00 42.50 175 ARG A O 1
ATOM 1362 N N . HIS A 1 176 ? -29.250 -7.658 17.494 1.00 45.09 176 HIS A N 1
ATOM 1363 C CA . HIS A 1 176 ? -30.516 -7.378 16.832 1.00 45.09 176 HIS A CA 1
ATOM 1364 C C . HIS A 1 176 ? -30.303 -6.634 15.508 1.00 45.09 176 HIS A C 1
AT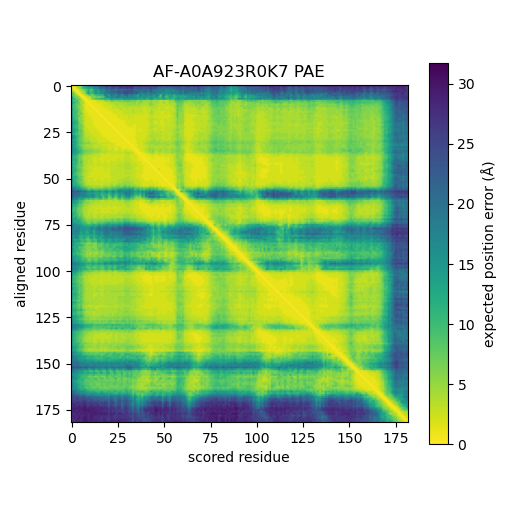OM 1366 O O . HIS A 1 176 ? -30.151 -5.422 15.521 1.00 45.09 176 HIS A O 1
ATOM 1372 N N . GLY A 1 177 ? -30.351 -7.377 14.396 1.00 35.81 177 GLY A N 1
ATOM 1373 C CA . GLY A 1 177 ? -30.753 -6.882 13.071 1.00 35.81 177 GLY A CA 1
ATOM 1374 C C . GLY A 1 177 ? -29.792 -5.938 12.339 1.00 35.81 177 GLY A C 1
ATOM 1375 O O . GLY A 1 177 ? -29.301 -4.955 12.879 1.00 35.81 177 GLY A O 1
ATOM 1376 N N . TRP A 1 178 ? -29.565 -6.225 11.059 1.00 33.00 178 TRP A N 1
ATOM 1377 C CA . TRP A 1 178 ? -28.886 -5.322 10.130 1.00 33.00 178 TRP A CA 1
ATOM 1378 C C . TRP A 1 178 ? -29.850 -4.209 9.698 1.00 33.00 178 TRP A C 1
ATOM 1380 O O . TRP A 1 178 ? -30.985 -4.507 9.335 1.00 33.00 178 TRP A O 1
ATOM 1390 N N . TYR A 1 179 ? -29.390 -2.958 9.685 1.00 31.50 179 TYR A N 1
ATOM 1391 C CA . TYR A 1 179 ? -30.018 -1.885 8.912 1.00 31.50 179 TYR A CA 1
ATOM 1392 C C . TYR A 1 179 ? -29.017 -1.434 7.848 1.00 31.50 179 TYR A C 1
ATOM 1394 O O . TYR A 1 179 ? -27.941 -0.937 8.181 1.00 31.50 179 TYR A O 1
ATOM 1402 N N . GLU A 1 180 ? -29.356 -1.643 6.578 1.00 28.91 180 GLU A N 1
ATOM 1403 C CA . GLU A 1 180 ? -28.692 -0.988 5.452 1.00 28.91 180 GLU A CA 1
ATOM 1404 C C . GLU A 1 180 ? -29.321 0.398 5.271 1.00 28.91 180 GLU A C 1
ATOM 1406 O O . GLU A 1 180 ? -30.543 0.524 5.190 1.00 28.91 180 GLU A O 1
ATOM 1411 N N . ILE A 1 181 ? -28.494 1.440 5.221 1.00 31.09 181 ILE A N 1
ATOM 1412 C CA . I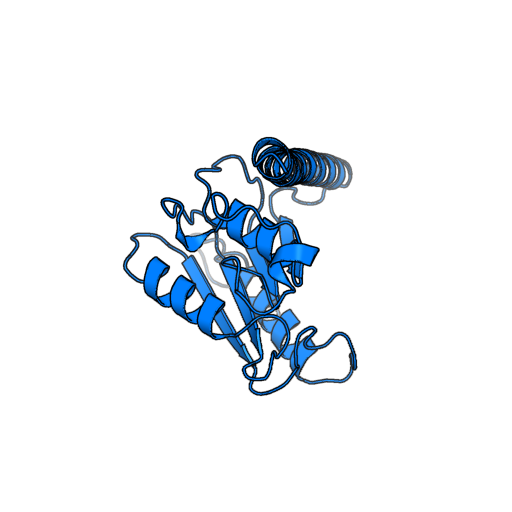LE A 1 181 ? -28.890 2.757 4.718 1.00 31.09 181 ILE A CA 1
ATOM 1413 C C . ILE A 1 181 ? -27.929 3.066 3.568 1.00 31.09 181 ILE A C 1
ATOM 1415 O O . ILE A 1 181 ? -26.716 2.916 3.732 1.00 31.09 181 ILE A O 1
ATOM 1419 N N . PHE A 1 182 ? -28.518 3.384 2.414 1.00 46.59 182 PHE A N 1
ATOM 1420 C CA . PHE A 1 182 ? -27.866 3.650 1.130 1.00 46.59 182 PHE A CA 1
ATOM 1421 C C . PHE A 1 182 ? -26.885 4.823 1.182 1.00 46.59 182 PHE A C 1
ATOM 1423 O O . PHE A 1 182 ? -27.203 5.822 1.867 1.00 46.59 182 PHE A O 1
#